Protein AF-A0A545TKU1-F1 (afdb_monomer_lite)

Sequence (185 aa):
MPDSKFALALSGFLLLAFVKAGPAAADAYTTCLGEIADADLEAKTAYQRALRDLIVDRRPEFAELADINRDLQLLLAQMRFARVDYLLTTAPERVDGKNGLSRFRNFDWTQEDLDRMTANSTEYREQSVRLERLKGRNQGHPDWPAMRSFVRSEMSEGGAFAQITADFIEAGAALEARMAGCSEN

pLDDT: mean 89.44, std 16.54, range [34.75, 98.75]

Foldseek 3Di:
DDDDDDDDDDDPPPPPPPPPPDQDDLFLLLVLLLVLLVLLLVLLLLLLVLVLVLLCVVPVVCNVLSVLVSVLSSLVSVLQSVLSNLCSRPPVVQQDLQVFPVSNSDGDDDPVNVVVCCVPDPVSVVSVVVNVVSCCCNVVPPCNVVSVVCVVPVVVPDPSNVVSVVSSVVSRVVSRVSSNVSDDD

Structure (mmCIF, N/CA/C/O backbone):
data_AF-A0A545TKU1-F1
#
_entry.id   AF-A0A545TKU1-F1
#
loop_
_atom_site.group_PDB
_atom_site.id
_atom_site.type_symbol
_atom_site.label_atom_id
_atom_site.label_alt_id
_atom_site.label_comp_id
_atom_site.label_asym_id
_atom_site.label_entity_id
_atom_site.label_seq_id
_atom_site.pdbx_PDB_ins_code
_atom_site.Cartn_x
_atom_site.Cartn_y
_atom_site.Cartn_z
_atom_site.occupancy
_atom_site.B_iso_or_equiv
_atom_site.auth_seq_id
_atom_site.auth_comp_id
_atom_site.auth_asym_id
_atom_site.auth_atom_id
_atom_site.pdbx_PDB_model_num
ATOM 1 N N . MET A 1 1 ? 43.338 32.056 -71.799 1.00 34.75 1 MET A N 1
ATOM 2 C CA . MET A 1 1 ? 43.766 30.745 -72.333 1.00 34.75 1 MET A CA 1
ATOM 3 C C . MET A 1 1 ? 44.199 29.886 -71.152 1.00 34.75 1 MET A C 1
ATOM 5 O O . MET A 1 1 ? 44.670 30.466 -70.184 1.00 34.75 1 MET A O 1
ATOM 9 N N . PRO A 1 2 ? 43.889 28.587 -71.187 1.00 51.47 2 PRO A N 1
ATOM 10 C CA . PRO A 1 2 ? 42.973 27.884 -70.273 1.00 51.47 2 PRO A CA 1
ATOM 11 C C . PRO A 1 2 ? 43.763 27.132 -69.164 1.00 51.47 2 PRO A C 1
ATOM 13 O O . PRO A 1 2 ? 44.979 27.228 -69.140 1.00 51.47 2 PRO A O 1
ATOM 16 N N . ASP A 1 3 ? 43.211 26.518 -68.115 1.00 44.22 3 ASP A N 1
ATOM 17 C CA . ASP A 1 3 ? 42.228 25.436 -68.094 1.00 44.22 3 ASP A CA 1
ATOM 18 C C . ASP A 1 3 ? 41.579 25.274 -66.710 1.00 44.22 3 ASP A C 1
ATOM 20 O O . ASP A 1 3 ? 42.204 25.408 -65.658 1.00 44.22 3 ASP A O 1
ATOM 24 N N . SER A 1 4 ? 40.299 24.919 -66.755 1.00 48.78 4 SER A N 1
ATOM 25 C CA . SER A 1 4 ? 39.483 24.400 -65.664 1.00 48.78 4 SER A CA 1
ATOM 26 C C . SER A 1 4 ? 40.027 23.082 -65.100 1.00 48.78 4 SER A C 1
ATOM 28 O O . SER A 1 4 ? 40.554 22.269 -65.855 1.00 48.78 4 SER A O 1
ATOM 30 N N . LYS A 1 5 ? 39.741 22.795 -63.819 1.00 54.50 5 LYS A N 1
ATOM 31 C CA . LYS A 1 5 ? 39.240 21.477 -63.378 1.00 54.50 5 LYS A CA 1
ATOM 32 C C . LYS A 1 5 ? 38.606 21.546 -61.985 1.00 54.50 5 LYS A C 1
ATOM 34 O O . LYS A 1 5 ? 39.259 21.799 -60.981 1.00 54.50 5 LYS A O 1
ATOM 39 N N . PHE A 1 6 ? 37.297 21.314 -61.993 1.00 49.59 6 PHE A N 1
ATOM 40 C CA . PHE A 1 6 ? 36.445 20.946 -60.869 1.00 49.59 6 PHE A CA 1
ATOM 41 C C . PHE A 1 6 ? 37.001 19.732 -60.108 1.00 49.59 6 PHE A C 1
ATOM 43 O O . PHE A 1 6 ? 37.408 18.755 -60.736 1.00 49.59 6 PHE A O 1
ATOM 50 N N . ALA A 1 7 ? 36.877 19.740 -58.779 1.00 47.38 7 ALA A N 1
ATOM 51 C CA . ALA A 1 7 ? 36.771 18.523 -57.979 1.00 47.38 7 ALA A CA 1
ATOM 52 C C . ALA A 1 7 ? 35.585 18.663 -57.010 1.00 47.38 7 ALA A C 1
ATOM 54 O O . ALA A 1 7 ? 35.571 19.506 -56.116 1.00 47.38 7 ALA A O 1
ATOM 55 N N . LEU A 1 8 ? 34.565 17.857 -57.290 1.00 45.56 8 LEU A N 1
ATOM 56 C CA . LEU A 1 8 ? 33.345 17.614 -56.527 1.00 45.56 8 LEU A CA 1
ATOM 57 C C . LEU A 1 8 ? 33.584 16.557 -55.432 1.00 45.56 8 LEU A C 1
ATOM 59 O O . LEU A 1 8 ? 34.428 15.682 -55.607 1.00 45.56 8 LEU A O 1
ATOM 63 N N . ALA A 1 9 ? 32.682 16.568 -54.440 1.00 43.59 9 ALA A N 1
ATOM 64 C CA . ALA A 1 9 ? 32.305 15.471 -53.528 1.00 43.59 9 ALA A CA 1
ATOM 65 C C . ALA A 1 9 ? 33.263 15.210 -52.337 1.00 43.59 9 ALA A C 1
ATOM 67 O O . ALA A 1 9 ? 34.471 15.314 -52.464 1.00 43.59 9 ALA A O 1
ATOM 68 N N . LEU A 1 10 ? 32.813 14.911 -51.112 1.00 40.12 10 LEU A N 1
ATOM 69 C CA . LEU A 1 10 ? 31.626 14.169 -50.686 1.00 40.12 10 LEU A CA 1
ATOM 70 C C . LEU A 1 10 ? 30.968 14.800 -49.443 1.00 40.12 10 LEU A C 1
ATOM 72 O O . LEU A 1 10 ? 31.597 14.984 -48.403 1.00 40.12 10 LEU A O 1
ATOM 76 N N . SER A 1 11 ? 29.660 15.018 -49.533 1.00 49.31 11 SER A N 1
ATOM 77 C CA . SER A 1 11 ? 28.759 15.180 -48.395 1.00 49.31 11 SER A CA 1
ATOM 78 C C . SER A 1 11 ? 28.531 13.816 -47.736 1.00 49.31 11 SER A C 1
ATOM 80 O O . SER A 1 11 ? 27.744 13.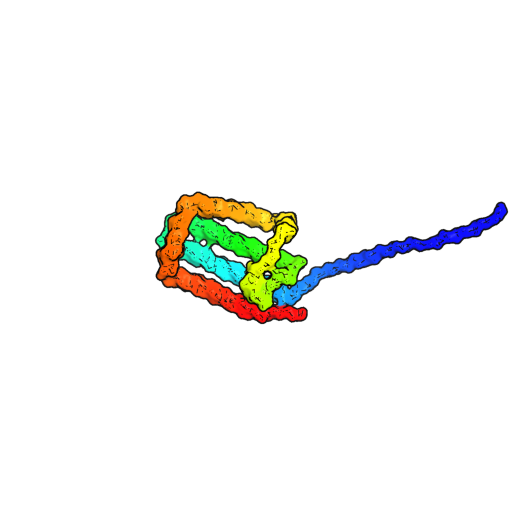009 -48.222 1.00 49.31 11 SER A O 1
ATOM 82 N N . GLY A 1 12 ? 29.223 13.543 -46.632 1.00 43.16 12 GLY A N 1
ATOM 83 C CA . GLY A 1 12 ? 28.937 12.399 -45.767 1.00 43.16 12 GLY A CA 1
ATOM 84 C C . GLY A 1 12 ? 27.798 12.726 -44.805 1.00 43.16 12 GLY A C 1
ATOM 85 O O . GLY A 1 12 ? 28.043 13.015 -43.638 1.00 43.16 12 GLY A O 1
ATOM 86 N N . PHE A 1 13 ? 26.555 12.721 -45.291 1.00 48.75 13 PHE A N 1
ATOM 87 C CA . PHE A 1 13 ? 25.374 12.751 -44.426 1.00 48.75 13 PHE A CA 1
ATOM 88 C C . PHE A 1 13 ? 25.276 11.387 -43.726 1.00 48.75 13 PHE A C 1
ATOM 90 O O . PHE A 1 13 ? 24.790 10.414 -44.301 1.00 48.75 13 PHE A O 1
ATOM 97 N N . LEU A 1 14 ? 25.773 11.300 -42.489 1.00 51.84 14 LEU A N 1
ATOM 98 C CA . LEU A 1 14 ? 25.455 10.192 -41.593 1.00 51.84 14 LEU A CA 1
ATOM 99 C C . LEU A 1 14 ? 23.967 10.319 -41.234 1.00 51.84 14 LEU A C 1
ATOM 101 O O . LEU A 1 14 ? 23.584 11.030 -40.307 1.00 51.84 14 LEU A O 1
ATOM 105 N N . LEU A 1 15 ? 23.110 9.664 -42.015 1.00 50.62 15 LEU A N 1
ATOM 106 C CA . LEU A 1 15 ? 21.735 9.381 -41.625 1.00 50.62 15 LEU A CA 1
ATOM 107 C C . LEU A 1 15 ? 21.796 8.418 -40.437 1.00 50.62 15 LEU A C 1
ATOM 109 O O . LEU A 1 15 ? 21.846 7.201 -40.597 1.00 50.62 15 LEU A O 1
ATOM 113 N N . LEU A 1 16 ? 21.823 8.994 -39.236 1.00 53.97 16 LEU A N 1
ATOM 114 C CA . LEU A 1 16 ? 21.423 8.327 -38.007 1.00 53.97 16 LEU A CA 1
ATOM 115 C C . LEU A 1 16 ? 19.980 7.864 -38.210 1.00 53.97 16 LEU A C 1
ATOM 117 O O . LEU A 1 16 ? 19.029 8.623 -38.021 1.00 53.97 16 LEU A O 1
ATOM 121 N N . ALA A 1 17 ? 19.822 6.621 -38.655 1.00 53.28 17 ALA A N 1
ATOM 122 C CA . ALA A 1 17 ? 18.563 5.916 -38.569 1.00 53.28 17 ALA A CA 1
ATOM 123 C C . ALA A 1 17 ? 18.245 5.764 -37.077 1.00 53.28 17 ALA A C 1
ATOM 125 O O . ALA A 1 17 ? 18.649 4.800 -36.431 1.00 53.28 17 ALA A O 1
ATOM 126 N N . PHE A 1 18 ? 17.541 6.749 -36.520 1.00 53.12 18 PHE A N 1
ATOM 127 C CA . PHE A 1 18 ? 16.763 6.571 -35.306 1.00 53.12 18 PHE A CA 1
ATOM 128 C C . PHE A 1 18 ? 15.685 5.544 -35.639 1.00 53.12 18 PHE A C 1
ATOM 130 O O . PHE A 1 18 ? 14.571 5.882 -36.040 1.00 53.12 18 PHE A O 1
ATOM 137 N N . VAL A 1 19 ? 16.043 4.267 -35.525 1.00 54.31 19 VAL A N 1
ATOM 138 C CA . VAL A 1 19 ? 15.067 3.202 -35.371 1.00 54.31 19 VAL A CA 1
ATOM 139 C C . VAL A 1 19 ? 14.289 3.586 -34.120 1.00 54.31 19 VAL A C 1
ATOM 141 O O . VAL A 1 19 ? 14.799 3.480 -33.007 1.00 54.31 19 VAL A O 1
ATOM 144 N N . LYS A 1 20 ? 13.080 4.126 -34.305 1.00 49.59 20 LYS A N 1
ATOM 145 C CA . LYS A 1 20 ? 12.086 4.187 -33.239 1.00 49.59 20 LYS A CA 1
ATOM 146 C C . LYS A 1 20 ? 11.903 2.743 -32.796 1.00 49.59 20 LYS A C 1
ATOM 148 O O . LYS A 1 20 ? 11.229 1.984 -33.488 1.00 49.59 20 LYS A O 1
ATOM 153 N N . ALA A 1 21 ? 12.543 2.358 -31.696 1.00 56.16 21 ALA A N 1
ATOM 154 C CA . ALA A 1 21 ? 12.120 1.190 -30.954 1.00 56.16 21 ALA A CA 1
ATOM 155 C C . ALA A 1 21 ? 10.628 1.414 -30.684 1.00 56.16 21 ALA A C 1
ATOM 157 O O . ALA A 1 21 ? 10.252 2.356 -29.983 1.00 56.16 21 ALA A O 1
ATOM 158 N N . GLY A 1 22 ? 9.773 0.649 -31.367 1.00 52.44 22 GLY A N 1
ATOM 159 C CA . GLY A 1 22 ? 8.364 0.579 -31.003 1.00 52.44 22 GLY A CA 1
ATOM 160 C C . GLY A 1 22 ? 8.261 0.146 -29.540 1.00 52.44 22 GLY A C 1
ATOM 161 O O . GLY A 1 22 ? 9.246 -0.375 -29.009 1.00 52.44 22 GLY A O 1
ATOM 162 N N . PRO A 1 23 ? 7.116 0.369 -28.873 1.00 55.66 23 PRO A N 1
ATOM 163 C CA . PRO A 1 23 ? 6.933 -0.127 -27.517 1.00 55.66 23 PRO A CA 1
ATOM 164 C C . PRO A 1 23 ? 7.258 -1.619 -27.534 1.00 55.66 23 PRO A C 1
ATOM 166 O O . PRO A 1 23 ? 6.597 -2.390 -28.234 1.00 55.66 23 PRO A O 1
ATOM 169 N N . ALA A 1 24 ? 8.344 -1.999 -26.857 1.00 57.56 24 ALA A N 1
ATOM 170 C CA . ALA A 1 24 ? 8.635 -3.396 -26.617 1.00 57.56 24 ALA A CA 1
ATOM 171 C C . ALA A 1 24 ? 7.372 -3.950 -25.961 1.00 57.56 24 ALA A C 1
ATOM 173 O O . ALA A 1 24 ? 6.874 -3.352 -25.006 1.00 57.56 24 ALA A O 1
ATOM 174 N N . ALA A 1 25 ? 6.790 -5.006 -26.535 1.00 57.00 25 ALA A N 1
ATOM 175 C CA . ALA A 1 25 ? 5.726 -5.714 -25.846 1.00 57.00 25 ALA A CA 1
ATOM 176 C C . ALA A 1 25 ? 6.261 -6.005 -24.442 1.00 57.00 25 ALA A C 1
ATOM 178 O O . ALA A 1 25 ? 7.352 -6.570 -24.338 1.00 57.00 25 ALA A O 1
ATOM 179 N N . ALA A 1 26 ? 5.556 -5.530 -23.409 1.00 64.75 26 ALA A N 1
ATOM 180 C CA . ALA A 1 26 ? 5.904 -5.855 -22.036 1.00 64.75 26 ALA A CA 1
ATOM 181 C C . ALA A 1 26 ? 6.091 -7.371 -21.991 1.00 64.75 26 ALA A C 1
ATOM 183 O O . ALA A 1 26 ? 5.215 -8.119 -22.444 1.00 64.75 26 ALA A O 1
ATOM 184 N N . ASP A 1 27 ? 7.278 -7.819 -21.589 1.00 85.31 27 ASP A N 1
ATOM 185 C CA . ASP A 1 27 ? 7.542 -9.245 -21.543 1.00 85.31 27 ASP A CA 1
ATOM 186 C C . ASP A 1 27 ? 6.556 -9.914 -20.561 1.00 85.31 27 ASP A C 1
ATOM 188 O O . ASP A 1 27 ? 5.916 -9.276 -19.714 1.00 85.31 27 ASP A O 1
ATOM 192 N N . ALA A 1 28 ? 6.366 -11.225 -20.704 1.00 90.69 28 ALA A N 1
ATOM 193 C CA . ALA A 1 28 ? 5.420 -11.959 -19.862 1.00 90.69 28 ALA A CA 1
ATOM 194 C C . ALA A 1 28 ? 5.728 -11.798 -18.358 1.00 90.69 28 ALA A C 1
ATOM 196 O O . ALA A 1 28 ? 4.818 -11.861 -17.531 1.00 90.69 28 ALA A O 1
ATOM 197 N N . TYR A 1 29 ? 6.994 -11.544 -18.013 1.00 91.31 29 TYR A N 1
ATOM 198 C CA . TYR A 1 29 ? 7.450 -11.340 -16.646 1.00 91.31 29 TYR A CA 1
ATOM 199 C C . TYR A 1 29 ? 6.956 -10.006 -16.067 1.00 91.31 29 TYR A C 1
ATOM 201 O O . TYR A 1 29 ? 6.292 -10.000 -15.033 1.00 91.31 29 TYR A O 1
ATOM 209 N N . THR A 1 30 ? 7.196 -8.885 -16.747 1.00 93.19 30 THR A N 1
ATOM 210 C CA . THR A 1 30 ? 6.708 -7.551 -16.351 1.00 93.19 30 THR A CA 1
ATOM 211 C C . THR A 1 30 ? 5.184 -7.499 -16.277 1.00 93.19 30 THR A C 1
ATOM 213 O O . THR A 1 30 ? 4.646 -6.950 -15.317 1.00 93.19 30 THR A O 1
ATOM 216 N N . THR A 1 31 ? 4.485 -8.152 -17.214 1.00 93.75 31 THR A N 1
ATOM 217 C CA . THR A 1 31 ? 3.022 -8.313 -17.146 1.00 93.75 31 THR A CA 1
ATOM 218 C C . THR A 1 31 ? 2.606 -9.051 -15.870 1.00 93.75 31 THR A C 1
ATOM 220 O O . THR A 1 31 ? 1.775 -8.551 -15.116 1.00 93.75 31 THR A O 1
ATOM 223 N N . CYS A 1 32 ? 3.233 -10.195 -15.573 1.00 95.69 32 CYS A N 1
ATOM 224 C CA . CYS A 1 32 ? 2.964 -10.969 -14.358 1.00 95.69 32 CYS A CA 1
ATOM 225 C C . CYS A 1 32 ? 3.190 -10.137 -13.084 1.00 95.69 32 CYS A C 1
ATOM 227 O O . CYS A 1 32 ? 2.346 -10.127 -12.188 1.00 95.69 32 CYS A O 1
ATOM 229 N N . LEU A 1 33 ? 4.294 -9.385 -13.011 1.00 95.69 33 LEU A N 1
ATOM 230 C CA . LEU A 1 33 ? 4.596 -8.514 -11.873 1.00 95.69 33 LEU A CA 1
ATOM 231 C C . LEU A 1 33 ? 3.590 -7.368 -11.706 1.00 95.69 33 LEU A C 1
ATOM 233 O O . LEU A 1 33 ? 3.253 -7.027 -10.571 1.00 95.69 33 LEU A O 1
ATOM 237 N N . GLY A 1 34 ? 3.091 -6.800 -12.806 1.00 95.94 34 GLY A N 1
ATOM 238 C CA . GLY A 1 34 ? 2.017 -5.805 -12.778 1.00 95.94 34 GLY A CA 1
ATOM 239 C C . GLY A 1 34 ? 0.742 -6.364 -12.144 1.00 95.94 34 GLY A C 1
ATOM 240 O O . GLY A 1 34 ? 0.190 -5.772 -11.220 1.00 95.94 34 GLY A O 1
ATOM 241 N N . GLU A 1 35 ? 0.332 -7.571 -12.535 1.00 96.50 35 GLU A N 1
ATOM 242 C CA . GLU A 1 35 ? -0.854 -8.204 -11.948 1.00 96.50 35 GLU A CA 1
ATOM 243 C C . GLU A 1 35 ? -0.664 -8.591 -10.467 1.00 96.50 35 GLU A C 1
ATOM 245 O O . GLU A 1 35 ? -1.630 -8.634 -9.699 1.00 96.50 35 GLU A O 1
ATOM 250 N N . ILE A 1 36 ? 0.571 -8.892 -10.045 1.00 97.25 36 ILE A N 1
ATOM 251 C CA . ILE A 1 36 ? 0.907 -9.075 -8.626 1.00 97.25 36 ILE A CA 1
ATOM 252 C C . ILE A 1 36 ? 0.781 -7.756 -7.859 1.00 97.25 36 ILE A C 1
ATOM 254 O O . ILE A 1 36 ? 0.261 -7.753 -6.741 1.00 97.25 36 ILE A O 1
ATOM 258 N N . ALA A 1 37 ? 1.242 -6.644 -8.439 1.00 97.00 37 ALA A N 1
ATOM 259 C CA . ALA A 1 37 ? 1.088 -5.315 -7.854 1.00 97.00 37 ALA A CA 1
ATOM 260 C C . ALA A 1 37 ? -0.391 -4.975 -7.611 1.00 97.00 37 ALA A C 1
ATOM 262 O O . ALA A 1 37 ? -0.750 -4.582 -6.498 1.00 97.00 37 ALA A O 1
ATOM 263 N N . ASP A 1 38 ? -1.248 -5.195 -8.607 1.00 97.62 38 ASP A N 1
ATOM 264 C CA . ASP A 1 38 ? -2.686 -4.931 -8.494 1.00 97.62 38 ASP A CA 1
ATOM 265 C C . ASP A 1 38 ? -3.339 -5.772 -7.389 1.00 97.62 38 ASP A C 1
ATOM 267 O O . ASP A 1 38 ? -4.063 -5.248 -6.537 1.00 97.62 38 ASP A O 1
ATOM 271 N N . ALA A 1 39 ? -3.024 -7.068 -7.340 1.00 97.94 39 ALA A N 1
ATOM 272 C CA . ALA A 1 39 ? -3.567 -7.964 -6.326 1.00 97.94 39 ALA A CA 1
ATOM 273 C C . ALA A 1 39 ? -3.047 -7.639 -4.904 1.00 97.94 39 ALA A C 1
ATOM 275 O O . ALA A 1 39 ? -3.793 -7.752 -3.928 1.00 97.94 39 ALA A O 1
ATOM 276 N N . ASP A 1 40 ? -1.801 -7.172 -4.752 1.00 97.50 40 ASP A N 1
ATOM 277 C CA . ASP A 1 40 ? -1.286 -6.689 -3.460 1.00 97.50 40 ASP A CA 1
ATOM 278 C C . ASP A 1 40 ? -1.968 -5.375 -3.028 1.00 97.50 40 ASP A C 1
ATOM 280 O O . ASP A 1 40 ? -2.276 -5.189 -1.845 1.00 97.50 40 ASP A O 1
ATOM 284 N N . LEU A 1 41 ? -2.265 -4.465 -3.964 1.00 97.75 41 LEU A N 1
ATOM 285 C CA . LEU A 1 41 ? -3.045 -3.259 -3.670 1.00 97.75 41 LEU A CA 1
ATOM 286 C C . LEU A 1 41 ? -4.464 -3.602 -3.204 1.00 97.75 41 LEU A C 1
ATOM 288 O O . LEU A 1 41 ? -4.953 -3.008 -2.235 1.00 97.75 41 LEU A O 1
ATOM 292 N N . GLU A 1 42 ? -5.115 -4.565 -3.852 1.00 98.44 42 GLU A N 1
ATOM 293 C CA . GLU A 1 42 ? -6.443 -5.042 -3.465 1.00 98.44 42 GLU A CA 1
ATOM 294 C C . GLU A 1 42 ? -6.431 -5.643 -2.052 1.00 98.44 42 GLU A C 1
ATOM 296 O O . GLU A 1 42 ? -7.217 -5.219 -1.198 1.00 98.44 42 GLU A O 1
ATOM 301 N N . ALA A 1 43 ? -5.480 -6.536 -1.757 1.00 98.25 43 ALA A N 1
ATOM 302 C CA . ALA A 1 43 ? -5.328 -7.142 -0.433 1.00 98.25 43 ALA A CA 1
ATOM 303 C C . ALA A 1 43 ? -5.105 -6.087 0.666 1.00 98.25 43 ALA A C 1
ATOM 305 O O . ALA A 1 43 ? -5.739 -6.124 1.725 1.00 98.25 43 ALA A O 1
ATOM 306 N N . LYS A 1 44 ? -4.250 -5.084 0.410 1.00 97.94 44 LYS A N 1
ATOM 307 C CA . LYS A 1 44 ? -4.051 -3.953 1.336 1.00 97.94 44 LYS A CA 1
ATOM 308 C C . LYS A 1 44 ? -5.316 -3.121 1.495 1.00 97.94 44 LYS A C 1
ATOM 310 O O . LYS A 1 44 ? -5.593 -2.645 2.595 1.00 97.94 44 LYS A O 1
ATOM 315 N N . THR A 1 45 ? -6.087 -2.954 0.424 1.00 98.56 45 THR A N 1
ATOM 316 C CA . THR A 1 45 ? -7.351 -2.217 0.459 1.00 98.56 45 THR A CA 1
ATOM 317 C C . THR A 1 45 ? -8.381 -2.908 1.338 1.00 98.56 45 THR A C 1
ATOM 319 O O . THR A 1 45 ? -8.977 -2.254 2.198 1.00 98.56 45 THR A O 1
ATOM 322 N N . ALA A 1 46 ? -8.550 -4.220 1.174 1.00 98.50 46 ALA A N 1
ATOM 323 C CA . ALA A 1 46 ? -9.433 -5.025 2.009 1.00 98.50 46 ALA A CA 1
ATOM 324 C C . ALA A 1 46 ? -9.020 -4.953 3.487 1.00 98.50 46 ALA A C 1
ATOM 326 O O . ALA A 1 46 ? -9.839 -4.601 4.336 1.00 98.50 46 ALA A O 1
ATOM 327 N N . TYR A 1 47 ? -7.732 -5.166 3.779 1.00 98.50 47 TYR A N 1
ATOM 328 C CA . TYR A 1 47 ? -7.199 -5.111 5.141 1.00 98.50 47 TYR A CA 1
ATOM 329 C C . TYR A 1 47 ? -7.434 -3.749 5.816 1.00 98.50 47 TYR A C 1
ATOM 331 O O . TYR A 1 47 ? -7.939 -3.688 6.934 1.00 98.50 47 TYR A O 1
ATOM 339 N N . GLN A 1 48 ? -7.120 -2.637 5.140 1.00 98.56 48 GLN A N 1
ATOM 340 C CA . GLN A 1 48 ? -7.284 -1.296 5.718 1.00 98.56 48 GLN A CA 1
ATOM 341 C C . GLN A 1 48 ? -8.755 -0.919 5.937 1.00 98.56 48 GLN A C 1
ATOM 343 O O . GLN A 1 48 ? -9.069 -0.222 6.902 1.00 98.56 48 GLN A O 1
ATOM 348 N N . ARG A 1 49 ? -9.670 -1.377 5.070 1.00 98.69 49 ARG A N 1
ATOM 349 C CA . ARG A 1 49 ? -11.117 -1.195 5.272 1.00 98.69 49 ARG A CA 1
ATOM 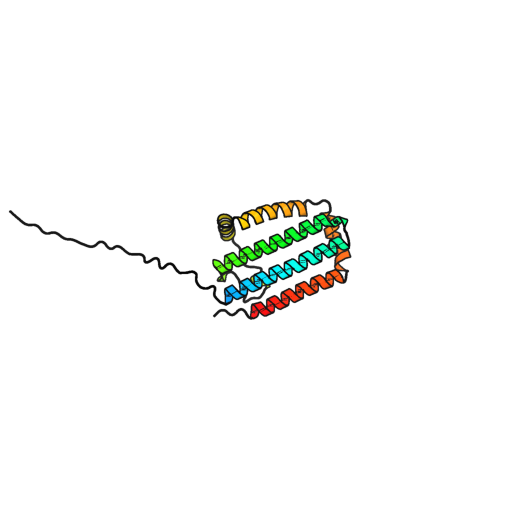350 C C . ARG A 1 49 ? -11.605 -1.980 6.486 1.00 98.69 49 ARG A C 1
ATOM 352 O O . ARG A 1 49 ? -12.204 -1.382 7.372 1.00 98.69 49 ARG A O 1
ATOM 359 N N . ALA A 1 50 ? -11.266 -3.266 6.566 1.00 98.38 50 ALA A N 1
ATOM 360 C CA . ALA A 1 50 ? -11.662 -4.116 7.683 1.00 98.38 50 ALA A CA 1
ATOM 361 C C . ALA A 1 50 ? -11.112 -3.601 9.024 1.00 98.38 50 ALA A C 1
ATOM 363 O O . ALA A 1 50 ? -11.831 -3.567 10.021 1.00 98.38 50 ALA A O 1
ATOM 364 N N . LEU A 1 51 ? -9.860 -3.128 9.042 1.00 98.19 51 LEU A N 1
ATOM 365 C CA . LEU A 1 51 ? -9.253 -2.535 10.231 1.00 98.19 51 LEU A CA 1
ATOM 366 C C . LEU A 1 51 ? -9.975 -1.256 10.668 1.00 98.19 51 LEU A C 1
ATOM 368 O O . LEU A 1 51 ? -10.270 -1.090 11.851 1.00 98.19 51 LEU A O 1
ATOM 372 N N . ARG A 1 52 ? -10.283 -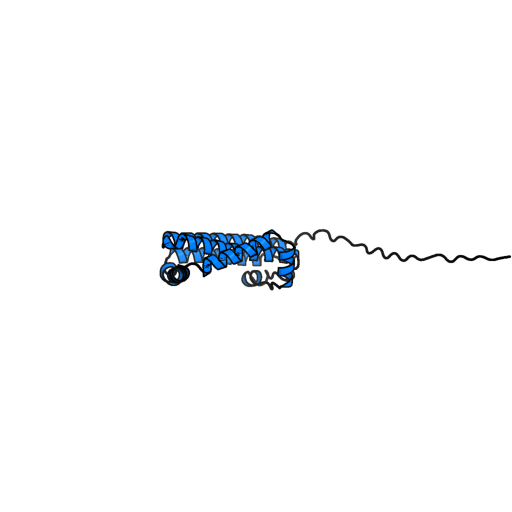0.362 9.720 1.00 98.31 52 ARG A N 1
ATOM 373 C CA . ARG A 1 52 ? -11.069 0.846 9.992 1.00 98.31 52 ARG A CA 1
ATOM 374 C C . ARG A 1 52 ? -12.425 0.482 10.585 1.00 98.31 52 ARG A C 1
ATOM 376 O O . ARG A 1 52 ? -12.810 1.066 11.592 1.00 98.31 52 ARG A O 1
ATOM 383 N N . ASP A 1 53 ? -13.139 -0.460 9.978 1.00 98.56 53 ASP A N 1
ATOM 384 C CA . ASP A 1 53 ? -14.488 -0.823 10.415 1.00 98.56 53 ASP A CA 1
ATOM 385 C C . ASP A 1 53 ? -14.482 -1.448 11.811 1.00 98.56 53 ASP A C 1
ATOM 387 O O . ASP A 1 53 ? -15.315 -1.083 12.637 1.00 98.56 53 ASP A O 1
ATOM 391 N N . LEU A 1 54 ? -13.487 -2.283 12.125 1.00 97.94 54 LEU A N 1
ATOM 392 C CA . LEU A 1 54 ? -13.303 -2.815 13.474 1.00 97.94 54 LEU A CA 1
ATOM 393 C C . LEU A 1 54 ? -13.037 -1.707 14.506 1.00 97.94 54 LEU A C 1
ATOM 395 O O . LEU A 1 54 ? -13.591 -1.750 15.604 1.00 97.94 54 LEU A O 1
ATOM 399 N N . ILE A 1 55 ? -12.207 -0.711 14.175 1.00 98.06 55 ILE A N 1
ATOM 400 C CA . ILE A 1 55 ? -11.949 0.425 15.075 1.00 98.06 55 ILE A CA 1
ATOM 401 C C . ILE A 1 55 ? -13.245 1.199 15.333 1.00 98.06 55 ILE A C 1
ATOM 403 O O . ILE A 1 55 ? -13.551 1.490 16.485 1.00 98.06 55 ILE A O 1
ATOM 407 N N . VAL A 1 56 ? -14.015 1.500 14.285 1.00 98.38 56 VAL A N 1
ATOM 408 C CA . VAL A 1 56 ? -15.257 2.281 14.394 1.00 98.38 56 VAL A CA 1
ATOM 409 C C . VAL A 1 56 ? -16.351 1.536 15.147 1.00 98.38 56 VAL A C 1
ATOM 411 O O . VAL A 1 56 ? -17.044 2.152 15.951 1.00 98.38 56 VAL A O 1
ATOM 414 N N . ASP A 1 57 ? -16.489 0.230 14.930 1.00 97.75 57 ASP A N 1
ATOM 415 C CA . ASP A 1 57 ? -17.437 -0.619 15.658 1.00 97.75 57 ASP A CA 1
ATOM 416 C C . ASP A 1 57 ? -17.148 -0.626 17.167 1.00 97.75 57 ASP A C 1
ATOM 418 O O . ASP A 1 57 ? -18.048 -0.496 17.995 1.00 97.75 57 ASP A O 1
ATOM 422 N N . ARG A 1 58 ? -15.867 -0.724 17.536 1.00 97.12 58 ARG A N 1
ATOM 423 C CA . ARG A 1 58 ? -15.443 -0.830 18.938 1.00 97.12 58 ARG A CA 1
ATOM 424 C C . ARG A 1 58 ? -15.348 0.513 19.649 1.00 97.12 58 ARG A C 1
ATOM 426 O O . ARG A 1 58 ? -15.598 0.571 20.850 1.00 97.12 58 ARG A O 1
ATOM 433 N N . ARG A 1 59 ? -14.929 1.559 18.937 1.00 97.94 59 ARG A N 1
ATOM 434 C CA . ARG A 1 59 ? -14.637 2.903 19.458 1.00 97.94 59 ARG A CA 1
ATOM 435 C C . ARG A 1 59 ? -15.103 3.961 18.449 1.00 97.94 59 ARG A C 1
ATOM 437 O O . ARG A 1 59 ? -14.276 4.533 17.730 1.00 97.94 59 ARG A O 1
ATOM 444 N N . PRO A 1 60 ? -16.419 4.232 18.368 1.00 98.38 60 PRO A N 1
ATOM 445 C CA . PRO A 1 60 ? -16.982 5.167 17.393 1.00 98.38 60 PRO A CA 1
ATOM 446 C C . PRO A 1 60 ? -16.395 6.580 17.475 1.00 98.38 60 PRO A C 1
ATOM 448 O O . PRO A 1 60 ? -16.356 7.289 16.470 1.00 98.38 60 PRO A O 1
ATOM 451 N N . GLU A 1 61 ? -15.895 6.994 18.642 1.00 98.31 61 GLU A N 1
ATOM 452 C CA . GLU A 1 61 ? -15.215 8.278 18.818 1.00 98.31 61 GLU A CA 1
ATOM 453 C C . GLU A 1 61 ? -13.937 8.409 17.971 1.00 98.31 61 GLU A C 1
ATOM 455 O O . GLU A 1 61 ? -13.531 9.522 17.650 1.00 98.31 61 GLU A O 1
ATOM 460 N N . PHE A 1 62 ? -13.327 7.296 17.545 1.00 98.50 62 PHE A N 1
ATOM 461 C CA . PHE A 1 62 ? -12.154 7.301 16.669 1.00 98.50 62 PHE A CA 1
ATOM 462 C C . PHE A 1 62 ? -12.503 7.297 15.176 1.00 98.50 62 PHE A C 1
ATOM 464 O O . PHE A 1 62 ? -11.592 7.188 14.358 1.00 98.50 62 PHE A O 1
ATOM 471 N N . ALA A 1 63 ? -13.776 7.423 14.784 1.00 98.56 63 ALA A N 1
ATOM 472 C CA . ALA A 1 63 ? -14.182 7.243 13.390 1.00 98.56 63 ALA A CA 1
ATOM 473 C C . ALA A 1 63 ? -13.484 8.172 12.393 1.00 98.56 63 ALA A C 1
ATOM 475 O O . ALA A 1 63 ? -12.963 7.687 11.387 1.00 98.56 63 ALA A O 1
ATOM 476 N N . GLU A 1 64 ? -13.393 9.472 12.686 1.00 98.44 64 GLU A N 1
ATOM 477 C CA . GLU A 1 64 ? -12.679 10.402 11.804 1.00 98.44 64 GLU A CA 1
ATOM 478 C C . GLU A 1 64 ? -11.204 10.004 11.659 1.00 98.44 64 GLU A C 1
ATOM 480 O O . GLU A 1 64 ? -10.674 9.930 10.547 1.00 98.44 64 GLU A O 1
ATOM 485 N N . LEU A 1 65 ? -10.535 9.720 12.776 1.00 98.38 65 LEU A N 1
ATOM 486 C CA . LEU A 1 65 ? -9.121 9.374 12.770 1.00 98.38 65 LEU A CA 1
ATOM 487 C C . LEU A 1 65 ? -8.858 8.028 12.079 1.00 98.38 65 LEU A C 1
ATOM 489 O O . LEU A 1 65 ? -7.871 7.899 11.355 1.00 98.38 65 LEU A O 1
ATOM 493 N N . ALA A 1 66 ? -9.747 7.048 12.243 1.00 98.38 66 ALA A N 1
ATOM 494 C CA . ALA A 1 66 ? -9.680 5.764 11.553 1.00 98.38 66 ALA A CA 1
ATOM 495 C C . ALA A 1 66 ? -9.847 5.931 10.033 1.00 98.38 66 ALA A C 1
ATOM 497 O O . ALA A 1 66 ? -9.108 5.316 9.263 1.00 98.38 66 ALA A O 1
ATOM 498 N N . ASP A 1 67 ? -10.752 6.810 9.590 1.00 98.75 67 ASP A N 1
ATOM 499 C CA . ASP A 1 67 ? -10.917 7.158 8.175 1.00 98.75 67 ASP A CA 1
ATOM 500 C C . ASP A 1 67 ? -9.675 7.860 7.605 1.00 98.75 67 ASP A C 1
ATOM 502 O O . ASP A 1 67 ? -9.184 7.478 6.539 1.00 98.75 67 ASP A O 1
ATOM 506 N N . ILE A 1 68 ? -9.112 8.834 8.331 1.00 98.56 68 ILE A N 1
ATOM 507 C CA . ILE A 1 68 ? -7.859 9.502 7.947 1.00 98.56 68 ILE A CA 1
ATOM 508 C C . ILE A 1 68 ? -6.716 8.484 7.845 1.00 98.56 68 ILE A C 1
ATOM 510 O O . ILE A 1 68 ? -5.937 8.527 6.888 1.00 98.56 68 ILE A O 1
ATOM 514 N N . ASN A 1 69 ? -6.597 7.580 8.821 1.00 98.50 69 ASN A N 1
ATOM 515 C CA . ASN A 1 69 ? -5.527 6.594 8.851 1.00 98.50 69 ASN A CA 1
ATOM 516 C C . ASN A 1 69 ? -5.643 5.599 7.694 1.00 98.50 69 ASN A C 1
ATOM 518 O O . ASN A 1 69 ? -4.654 5.386 6.992 1.00 98.50 69 ASN A O 1
ATOM 522 N N . ARG A 1 70 ? -6.847 5.068 7.437 1.00 98.56 70 ARG A N 1
ATOM 523 C CA . ARG A 1 70 ? -7.132 4.223 6.269 1.00 98.56 70 ARG A CA 1
ATOM 524 C C . ARG A 1 70 ? -6.704 4.931 4.989 1.00 98.56 70 ARG A C 1
ATOM 526 O O . ARG A 1 70 ? -5.913 4.387 4.226 1.00 98.56 70 ARG A O 1
ATOM 533 N N . ASP A 1 71 ? -7.187 6.150 4.764 1.00 98.69 71 ASP A N 1
ATOM 534 C CA . ASP A 1 71 ? -6.892 6.909 3.546 1.00 98.69 71 ASP A CA 1
ATOM 535 C C . ASP A 1 71 ? -5.391 7.170 3.376 1.00 98.69 71 ASP A C 1
ATOM 537 O O . ASP A 1 71 ? -4.875 7.099 2.260 1.00 98.69 71 ASP A O 1
ATOM 541 N N . LEU A 1 72 ? -4.676 7.437 4.473 1.00 98.62 72 LEU A N 1
ATOM 542 C CA . LEU A 1 72 ? -3.225 7.594 4.472 1.00 98.62 72 LEU A CA 1
ATOM 543 C C . LEU A 1 72 ? -2.515 6.298 4.056 1.00 98.62 72 LEU A C 1
ATOM 545 O O . LEU A 1 72 ? -1.631 6.339 3.199 1.00 98.62 72 LEU A O 1
ATOM 549 N N . GLN A 1 73 ? -2.892 5.154 4.633 1.00 98.44 73 GLN A N 1
ATOM 550 C CA . GLN A 1 73 ? -2.285 3.862 4.298 1.00 98.44 73 GLN A CA 1
ATOM 551 C C . GLN A 1 73 ? -2.589 3.442 2.855 1.00 98.44 73 GLN A C 1
ATOM 553 O O . GLN A 1 73 ? -1.692 2.970 2.155 1.00 98.44 73 GLN A O 1
ATOM 558 N N . LEU A 1 74 ? -3.820 3.660 2.383 1.00 98.56 74 LEU A N 1
ATOM 559 C CA . LEU A 1 74 ? -4.203 3.374 0.999 1.00 98.56 74 LEU A CA 1
ATOM 560 C C . LEU A 1 74 ? -3.447 4.253 0.007 1.00 98.56 74 LEU A C 1
ATOM 562 O O . LEU A 1 74 ? -2.945 3.741 -0.988 1.00 98.56 74 LEU A O 1
ATOM 566 N N . LEU A 1 75 ? -3.297 5.548 0.292 1.00 98.56 75 LEU A N 1
ATOM 567 C CA . LEU A 1 75 ? -2.528 6.442 -0.568 1.00 98.56 75 LEU A CA 1
ATOM 568 C C . LEU A 1 75 ? -1.049 6.041 -0.628 1.00 98.56 75 LEU A C 1
ATOM 570 O O . LEU A 1 75 ? -0.460 6.033 -1.704 1.00 98.56 75 LEU A O 1
ATOM 574 N N . LEU A 1 76 ? -0.447 5.662 0.504 1.00 98.19 76 LEU A N 1
ATOM 575 C CA . LEU A 1 76 ? 0.928 5.149 0.532 1.00 98.19 76 LEU A CA 1
ATOM 576 C C . LEU A 1 76 ? 1.083 3.867 -0.298 1.00 98.19 76 LEU A C 1
ATOM 578 O O . LEU A 1 76 ? 2.098 3.703 -0.977 1.00 98.19 76 LEU A O 1
ATOM 582 N N . ALA A 1 77 ? 0.091 2.973 -0.255 1.00 97.62 77 ALA A N 1
ATOM 583 C CA . ALA A 1 77 ? 0.063 1.777 -1.088 1.00 97.62 77 ALA A CA 1
ATOM 584 C C . ALA A 1 77 ? -0.053 2.144 -2.575 1.00 97.62 77 ALA A C 1
ATOM 586 O O . ALA A 1 77 ? 0.805 1.746 -3.355 1.00 97.62 77 ALA A O 1
ATOM 587 N N . GLN A 1 78 ? -1.029 2.971 -2.953 1.00 97.88 78 GLN A N 1
ATOM 588 C CA . GLN A 1 78 ? -1.225 3.449 -4.328 1.00 97.88 78 GLN A CA 1
ATOM 589 C C . GLN A 1 78 ? 0.039 4.099 -4.895 1.00 97.88 78 GLN A C 1
ATOM 591 O O . GLN A 1 78 ? 0.500 3.721 -5.968 1.00 97.88 78 GLN A O 1
ATOM 596 N N . MET A 1 79 ? 0.659 5.013 -4.143 1.00 97.94 79 MET A N 1
ATOM 597 C CA . MET A 1 79 ? 1.911 5.647 -4.553 1.00 97.94 79 MET A CA 1
ATOM 598 C C . MET A 1 79 ? 3.042 4.629 -4.717 1.00 97.94 79 MET A C 1
ATOM 600 O O . MET A 1 79 ? 3.863 4.784 -5.614 1.00 97.94 79 MET A O 1
ATOM 604 N N . ARG A 1 80 ? 3.115 3.586 -3.878 1.00 97.50 80 ARG A N 1
ATOM 605 C CA . ARG A 1 80 ? 4.099 2.506 -4.050 1.00 97.50 80 ARG A CA 1
ATOM 606 C C . ARG A 1 80 ? 3.860 1.734 -5.347 1.00 97.50 80 ARG A C 1
ATOM 608 O O . ARG A 1 80 ? 4.829 1.475 -6.048 1.00 97.50 80 ARG A O 1
ATOM 615 N N . PHE A 1 81 ? 2.621 1.386 -5.679 1.00 95.94 81 PHE A N 1
ATOM 616 C CA . PHE A 1 81 ? 2.332 0.639 -6.908 1.00 95.94 81 PHE A CA 1
ATOM 617 C C . PHE A 1 81 ? 2.504 1.482 -8.167 1.00 95.94 81 PHE A C 1
ATOM 619 O O . PHE A 1 81 ? 3.039 0.982 -9.146 1.00 95.94 81 PHE A O 1
ATOM 626 N N . ALA A 1 82 ? 2.212 2.782 -8.109 1.00 96.62 82 ALA A N 1
ATOM 627 C CA . ALA A 1 82 ? 2.558 3.701 -9.191 1.00 96.62 82 ALA A CA 1
ATOM 628 C C . ALA A 1 82 ? 4.080 3.740 -9.451 1.00 96.62 82 ALA A C 1
ATOM 630 O O . ALA A 1 82 ? 4.518 3.878 -10.589 1.00 96.62 82 ALA A O 1
ATOM 631 N N . ARG A 1 83 ? 4.908 3.586 -8.406 1.00 97.69 83 ARG A N 1
ATOM 632 C CA . ARG A 1 83 ? 6.370 3.463 -8.557 1.00 97.69 83 ARG A CA 1
ATOM 633 C C . ARG A 1 83 ? 6.783 2.122 -9.158 1.00 97.69 83 ARG A C 1
ATOM 635 O O . ARG A 1 83 ? 7.724 2.098 -9.942 1.00 97.69 83 ARG A O 1
ATOM 642 N N . VAL A 1 84 ? 6.099 1.030 -8.803 1.00 96.62 84 VAL A N 1
ATOM 643 C CA . VAL A 1 84 ? 6.318 -0.284 -9.433 1.00 96.62 84 VAL A CA 1
ATOM 644 C C . VAL A 1 84 ? 6.021 -0.193 -10.924 1.00 96.62 84 VAL A C 1
ATOM 646 O O . VAL A 1 84 ? 6.890 -0.523 -11.716 1.00 96.62 84 VAL A O 1
ATOM 649 N N . ASP A 1 85 ? 4.852 0.321 -11.301 1.00 95.44 85 ASP A N 1
ATOM 650 C CA . ASP A 1 85 ? 4.445 0.500 -12.700 1.00 95.44 85 ASP A CA 1
ATOM 651 C C . ASP A 1 85 ? 5.446 1.362 -13.492 1.00 95.44 85 ASP A C 1
ATOM 653 O O . ASP A 1 85 ? 5.921 0.981 -14.568 1.00 95.44 85 ASP A O 1
ATOM 657 N N . TYR A 1 86 ? 5.882 2.479 -12.897 1.00 96.25 86 TYR A N 1
ATOM 658 C CA . TYR A 1 86 ? 6.940 3.314 -13.461 1.00 96.25 86 TYR A CA 1
ATOM 659 C C . TYR A 1 86 ? 8.242 2.529 -13.694 1.00 96.25 86 TYR A C 1
ATOM 661 O O . TYR A 1 86 ? 8.841 2.638 -14.767 1.00 96.25 86 TYR A O 1
ATOM 669 N N . LEU A 1 87 ? 8.697 1.736 -12.719 1.00 96.50 87 LEU A N 1
ATOM 670 C CA . LEU A 1 87 ? 9.936 0.966 -12.849 1.00 96.50 87 LEU A CA 1
ATOM 671 C C . LEU A 1 87 ? 9.795 -0.198 -13.829 1.00 96.50 87 LEU A C 1
ATOM 673 O O . LEU A 1 87 ? 10.702 -0.393 -14.625 1.00 96.50 87 LEU A O 1
ATOM 677 N N . LEU A 1 88 ? 8.668 -0.911 -13.854 1.00 94.56 88 LEU A N 1
ATOM 678 C CA . LEU A 1 88 ? 8.418 -1.967 -14.843 1.00 94.56 88 LEU A CA 1
ATOM 679 C C . LEU A 1 88 ? 8.482 -1.426 -16.280 1.00 94.56 88 LEU A C 1
ATOM 681 O O . LEU A 1 88 ? 8.912 -2.133 -17.186 1.00 94.56 88 LEU A O 1
ATOM 685 N N . THR A 1 89 ? 8.120 -0.156 -16.477 1.00 94.25 89 THR A N 1
ATOM 686 C CA . THR A 1 89 ? 8.185 0.508 -17.786 1.00 94.25 89 THR A CA 1
ATOM 687 C C . THR A 1 89 ? 9.573 1.068 -18.122 1.00 94.25 89 THR A C 1
ATOM 689 O O . THR A 1 89 ? 9.948 1.127 -19.293 1.00 94.25 89 THR A O 1
ATOM 692 N N . THR A 1 90 ? 10.335 1.534 -17.128 1.00 94.88 90 THR A N 1
ATOM 693 C CA . THR A 1 90 ? 11.550 2.347 -17.363 1.00 94.88 90 THR A CA 1
ATOM 694 C C . THR A 1 90 ? 12.865 1.667 -16.994 1.00 94.88 90 THR A C 1
ATOM 696 O O . THR A 1 90 ? 13.892 2.006 -17.580 1.00 94.88 90 THR A O 1
ATOM 699 N N . ALA A 1 91 ? 12.840 0.748 -16.032 1.00 95.62 91 ALA A N 1
ATOM 700 C CA . ALA A 1 91 ? 13.991 0.034 -15.482 1.00 95.62 91 ALA A CA 1
ATOM 701 C C . ALA A 1 91 ? 13.529 -1.279 -14.793 1.00 95.62 91 ALA A C 1
ATOM 703 O O . ALA A 1 91 ? 13.638 -1.405 -13.564 1.00 95.62 91 ALA A O 1
ATOM 704 N N . PRO A 1 92 ? 12.934 -2.234 -15.543 1.00 93.69 92 PRO A N 1
ATOM 705 C CA . PRO A 1 92 ? 12.288 -3.426 -14.982 1.00 93.69 92 PRO A CA 1
ATOM 706 C C . PRO A 1 92 ? 13.239 -4.308 -14.166 1.00 93.69 92 PRO A C 1
ATOM 708 O O . PRO A 1 92 ? 12.814 -4.952 -13.209 1.00 93.69 92 PRO A O 1
ATOM 711 N N . GLU A 1 93 ? 14.537 -4.283 -14.466 1.00 92.75 93 GLU A N 1
ATOM 712 C CA . GLU A 1 93 ? 15.579 -5.002 -13.732 1.00 92.75 93 GLU A CA 1
ATOM 713 C C . GLU A 1 93 ? 15.708 -4.577 -12.258 1.00 92.75 93 GLU A C 1
ATOM 715 O O . GLU A 1 93 ? 16.293 -5.300 -11.451 1.00 92.75 93 GLU A O 1
ATOM 720 N N . ARG A 1 94 ? 15.157 -3.414 -11.883 1.00 95.25 94 ARG A N 1
ATOM 721 C CA . ARG A 1 94 ? 15.136 -2.916 -10.497 1.00 95.25 94 ARG A CA 1
ATOM 722 C C . ARG A 1 94 ? 13.967 -3.467 -9.679 1.00 95.25 94 ARG A C 1
ATOM 724 O O . ARG A 1 94 ? 13.950 -3.286 -8.460 1.00 95.25 94 ARG A O 1
ATOM 731 N N . VAL A 1 95 ? 13.005 -4.136 -10.318 1.00 95.06 95 VAL A N 1
ATOM 732 C CA . VAL A 1 95 ? 11.863 -4.779 -9.657 1.00 95.06 95 VAL A CA 1
ATOM 733 C C . VAL A 1 95 ? 12.149 -6.273 -9.487 1.00 95.06 95 VAL A C 1
ATOM 735 O O . VAL A 1 95 ? 12.007 -7.085 -10.399 1.00 95.06 95 VAL A O 1
ATOM 738 N N . ASP A 1 96 ? 12.563 -6.644 -8.278 1.00 91.88 96 ASP A N 1
ATOM 739 C CA . ASP A 1 96 ? 13.021 -7.996 -7.949 1.00 91.88 96 ASP A CA 1
ATOM 740 C C . ASP A 1 96 ? 11.867 -8.904 -7.489 1.00 91.88 96 ASP A C 1
ATOM 742 O O . ASP A 1 96 ? 11.629 -9.069 -6.293 1.00 91.88 96 ASP A O 1
ATOM 746 N N . GLY A 1 97 ? 11.139 -9.483 -8.448 1.00 91.31 97 GLY A N 1
ATOM 747 C CA . GLY A 1 97 ? 10.113 -10.501 -8.184 1.00 91.31 97 GLY A CA 1
ATOM 748 C C . GLY A 1 97 ? 10.667 -11.907 -7.925 1.00 91.31 97 GLY A C 1
ATOM 749 O O . GLY A 1 97 ? 10.028 -12.721 -7.267 1.00 91.31 97 GLY A O 1
ATOM 750 N N . LYS A 1 98 ? 11.883 -12.212 -8.387 1.00 91.25 98 LYS A N 1
ATOM 751 C CA . LYS A 1 98 ? 12.474 -13.557 -8.250 1.00 91.25 98 LYS A CA 1
ATOM 752 C C . LYS A 1 98 ? 12.829 -13.923 -6.819 1.00 91.25 98 LYS A C 1
ATOM 754 O O . LYS A 1 98 ? 12.807 -15.095 -6.458 1.00 91.25 98 LYS A O 1
ATOM 759 N N . ASN A 1 99 ? 13.190 -12.926 -6.018 1.00 91.75 99 ASN A N 1
ATOM 760 C CA . ASN A 1 99 ? 13.571 -13.122 -4.624 1.00 91.75 99 ASN A CA 1
ATOM 761 C C . ASN A 1 99 ? 12.395 -12.873 -3.660 1.00 91.75 99 ASN A C 1
ATOM 763 O O . ASN A 1 99 ? 12.600 -12.521 -2.493 1.00 91.75 99 ASN A O 1
ATOM 767 N N . GLY A 1 100 ? 11.168 -13.056 -4.154 1.00 94.06 100 GLY A N 1
ATOM 768 C CA . GLY A 1 100 ? 9.946 -13.077 -3.361 1.00 94.06 100 GLY A CA 1
ATOM 769 C C . GLY A 1 100 ? 9.310 -11.712 -3.114 1.00 94.06 100 GLY A C 1
ATOM 770 O O . GLY A 1 100 ? 9.875 -10.646 -3.391 1.00 94.06 100 GLY A O 1
ATOM 771 N N . LEU A 1 101 ? 8.117 -11.733 -2.517 1.00 93.81 101 LEU A N 1
ATOM 772 C CA . LEU A 1 101 ? 7.250 -10.562 -2.358 1.00 93.81 101 LEU A CA 1
ATOM 773 C C . LEU A 1 101 ? 7.893 -9.469 -1.501 1.00 93.81 101 LEU A C 1
ATOM 775 O O . LEU A 1 101 ? 7.627 -8.280 -1.681 1.00 93.81 101 LEU A O 1
ATOM 779 N N . SER A 1 102 ? 8.760 -9.853 -0.561 1.00 94.06 102 SER A N 1
ATOM 780 C CA . SER A 1 102 ? 9.528 -8.899 0.241 1.00 94.06 102 SER A CA 1
ATOM 781 C C . SER A 1 102 ? 10.464 -8.056 -0.627 1.00 94.06 102 SER A C 1
ATOM 783 O O . SER A 1 102 ? 10.488 -6.835 -0.484 1.00 94.06 102 SER A O 1
ATOM 785 N N . ARG A 1 103 ? 11.209 -8.671 -1.552 1.00 93.50 103 ARG A N 1
ATOM 786 C CA . ARG A 1 103 ? 12.144 -7.957 -2.433 1.00 93.50 103 ARG A CA 1
ATOM 787 C C . ARG A 1 103 ? 11.402 -7.132 -3.474 1.00 93.50 103 ARG A C 1
ATOM 789 O O . ARG A 1 103 ? 11.711 -5.952 -3.621 1.00 93.50 103 ARG A O 1
ATOM 796 N N . PHE A 1 104 ? 10.329 -7.679 -4.037 1.00 94.12 104 PHE A N 1
ATOM 797 C CA . PHE A 1 104 ? 9.415 -6.957 -4.921 1.00 94.12 104 PHE A CA 1
ATOM 798 C C . PHE A 1 104 ? 8.872 -5.669 -4.286 1.00 94.12 104 PHE A C 1
ATOM 800 O O . PHE A 1 104 ? 8.791 -4.627 -4.928 1.00 94.12 104 PHE A O 1
ATOM 807 N N . ARG A 1 105 ? 8.538 -5.704 -2.991 1.00 93.12 105 ARG A N 1
ATOM 808 C CA . ARG A 1 105 ? 8.036 -4.535 -2.253 1.00 93.12 105 ARG A CA 1
ATOM 809 C C . ARG A 1 105 ? 9.125 -3.532 -1.861 1.00 93.12 105 ARG A C 1
ATOM 811 O O . ARG A 1 105 ? 8.765 -2.441 -1.416 1.00 93.12 105 ARG A O 1
ATOM 818 N N . ASN A 1 106 ? 10.404 -3.894 -1.958 1.00 93.38 106 ASN A N 1
ATOM 819 C CA . ASN A 1 106 ? 11.551 -3.121 -1.476 1.00 93.38 106 ASN A CA 1
ATOM 820 C C . ASN A 1 106 ? 12.587 -2.910 -2.595 1.00 93.38 106 ASN A C 1
ATOM 822 O O . ASN A 1 106 ? 13.750 -3.292 -2.461 1.00 93.38 106 ASN A O 1
ATOM 826 N N . PHE A 1 107 ? 12.151 -2.297 -3.695 1.00 93.12 107 PHE A N 1
ATOM 827 C CA . PHE A 1 107 ? 13.032 -1.833 -4.765 1.00 93.12 107 PHE A CA 1
ATOM 828 C C . PHE A 1 107 ? 13.788 -0.562 -4.358 1.00 93.12 107 PHE A C 1
ATOM 830 O O . PHE A 1 107 ? 13.317 0.233 -3.539 1.00 93.12 107 PHE A O 1
ATOM 837 N N . ASP A 1 108 ? 14.962 -0.366 -4.955 1.00 93.50 108 ASP A N 1
ATOM 838 C CA . ASP A 1 108 ? 15.712 0.879 -4.821 1.00 93.50 108 ASP A CA 1
ATOM 839 C C . ASP A 1 108 ? 14.936 1.996 -5.527 1.00 93.50 108 ASP A C 1
ATOM 841 O O . ASP A 1 108 ? 14.681 1.894 -6.724 1.00 93.50 108 ASP A O 1
ATOM 845 N N . TRP A 1 109 ? 14.518 3.033 -4.803 1.00 96.12 109 TRP A N 1
ATOM 846 C CA . TRP A 1 109 ? 13.792 4.186 -5.341 1.00 96.12 109 TRP A CA 1
ATOM 847 C C . TRP A 1 109 ? 14.647 5.432 -5.147 1.00 96.12 109 TRP A C 1
ATOM 849 O O . TRP A 1 109 ? 14.857 5.874 -4.014 1.00 96.12 109 TRP A O 1
ATOM 859 N N . THR A 1 110 ? 15.146 5.999 -6.242 1.00 97.75 110 THR A N 1
ATOM 860 C CA . THR A 1 110 ? 16.124 7.088 -6.184 1.00 97.75 110 THR A CA 1
ATOM 861 C C . THR A 1 110 ? 15.450 8.458 -6.204 1.00 97.75 110 THR A C 1
ATOM 863 O O . THR A 1 110 ? 14.276 8.606 -6.555 1.00 97.75 110 THR A O 1
ATOM 866 N N . GLN A 1 111 ? 16.221 9.495 -5.864 1.00 97.69 111 GLN A N 1
ATOM 867 C CA . GLN A 1 111 ? 15.779 10.878 -6.046 1.00 97.69 111 GLN A CA 1
ATOM 868 C C . GLN A 1 111 ? 15.527 11.203 -7.528 1.00 97.69 111 GLN A C 1
ATOM 870 O O . GLN A 1 111 ? 14.585 11.922 -7.836 1.00 97.69 111 GLN A O 1
ATOM 875 N N . GLU A 1 112 ? 16.309 10.630 -8.447 1.00 98.06 112 GLU A N 1
ATOM 876 C CA . GLU A 1 112 ? 16.114 10.835 -9.884 1.00 98.06 112 GLU A CA 1
ATOM 877 C C . GLU A 1 112 ? 14.770 10.267 -10.365 1.00 98.06 112 GLU A C 1
ATOM 879 O O . GLU A 1 112 ? 14.059 10.932 -11.120 1.00 98.06 112 GLU A O 1
ATOM 884 N N . ASP A 1 113 ? 14.379 9.076 -9.896 1.00 97.94 113 ASP A N 1
ATOM 885 C CA . ASP A 1 113 ? 13.064 8.502 -10.214 1.00 97.94 113 ASP A CA 1
ATOM 886 C C . ASP A 1 113 ? 11.937 9.382 -9.675 1.00 97.94 113 ASP A C 1
ATOM 888 O O . ASP A 1 113 ? 10.953 9.640 -10.371 1.00 97.94 113 ASP A O 1
ATOM 892 N N . LEU A 1 114 ? 12.098 9.884 -8.444 1.00 97.31 114 LEU A N 1
ATOM 893 C CA . LEU A 1 114 ? 11.141 10.794 -7.828 1.00 97.31 114 LEU A CA 1
ATOM 894 C C . LEU A 1 114 ? 10.974 12.073 -8.652 1.00 97.31 114 LEU A C 1
ATOM 896 O O . LEU A 1 114 ? 9.838 12.471 -8.924 1.00 97.31 114 LEU A O 1
ATOM 900 N N . ASP A 1 115 ? 12.076 12.693 -9.067 1.00 97.75 115 ASP A N 1
ATOM 901 C CA . ASP A 1 115 ? 12.065 13.931 -9.844 1.00 97.75 115 ASP A CA 1
ATOM 902 C C . ASP A 1 115 ? 11.423 13.706 -11.220 1.00 97.75 115 ASP A C 1
ATOM 904 O O . ASP A 1 115 ? 10.533 14.462 -11.622 1.00 97.75 115 ASP A O 1
ATOM 908 N N . ARG A 1 116 ? 11.790 12.618 -11.914 1.00 97.19 116 ARG A N 1
ATOM 909 C CA . ARG A 1 116 ? 11.206 12.241 -13.213 1.00 97.19 116 ARG A CA 1
ATOM 910 C C . ARG A 1 116 ? 9.711 11.954 -13.104 1.00 97.19 116 ARG A C 1
ATOM 912 O O . ARG A 1 116 ? 8.930 12.469 -13.904 1.00 97.19 116 ARG A O 1
ATOM 919 N N . MET A 1 117 ? 9.291 11.163 -12.122 1.00 95.75 117 MET A N 1
ATOM 920 C CA . MET A 1 117 ? 7.883 10.812 -11.936 1.00 95.75 117 MET A CA 1
ATOM 921 C C . MET A 1 117 ? 7.041 12.045 -11.575 1.00 95.75 117 MET A C 1
ATOM 923 O O . MET A 1 117 ? 5.970 12.255 -12.140 1.00 95.75 117 MET A O 1
ATOM 927 N N . THR A 1 118 ? 7.554 12.916 -10.703 1.00 95.94 118 THR A N 1
ATOM 928 C CA . THR A 1 118 ? 6.895 14.171 -10.295 1.00 95.94 118 THR A CA 1
ATOM 929 C C . THR A 1 118 ? 6.789 15.170 -11.455 1.00 95.94 118 THR A C 1
ATOM 931 O O . THR A 1 118 ? 5.775 15.862 -11.600 1.00 95.94 118 THR A O 1
ATOM 934 N N . ALA A 1 119 ? 7.809 15.250 -12.313 1.00 96.62 119 ALA A N 1
ATOM 935 C CA . ALA A 1 119 ? 7.778 16.106 -13.496 1.00 96.62 119 ALA A CA 1
ATOM 936 C C . ALA A 1 119 ? 6.727 15.631 -14.515 1.00 96.62 119 ALA A C 1
ATOM 938 O O . ALA A 1 119 ? 5.987 16.453 -15.062 1.00 96.62 119 ALA A O 1
ATOM 939 N N . ASN A 1 120 ? 6.621 14.314 -14.714 1.00 96.25 120 ASN A N 1
ATOM 940 C CA . ASN A 1 120 ? 5.851 13.722 -15.809 1.00 96.25 120 ASN A CA 1
ATOM 941 C C . ASN A 1 120 ? 4.427 13.273 -15.436 1.00 96.25 120 ASN A C 1
ATOM 943 O O . ASN A 1 120 ? 3.614 13.077 -16.334 1.00 96.25 120 ASN A O 1
ATOM 947 N N . SER A 1 121 ? 4.090 13.136 -14.148 1.00 97.06 121 SER A N 1
ATOM 948 C CA . SER A 1 121 ? 2.763 12.693 -13.697 1.00 97.06 121 SER A CA 1
ATOM 949 C C . SER A 1 121 ? 2.071 13.743 -12.826 1.00 97.06 121 SER A C 1
ATOM 951 O O . SER A 1 121 ? 2.433 13.966 -11.668 1.00 97.06 121 SER A O 1
ATOM 953 N N . THR A 1 122 ? 1.027 14.380 -13.372 1.00 96.81 122 THR A N 1
ATOM 954 C CA . THR A 1 122 ? 0.145 15.272 -12.596 1.00 96.81 122 THR A CA 1
ATOM 955 C C . THR A 1 122 ? -0.506 14.528 -11.435 1.00 96.81 122 THR A C 1
ATOM 957 O O . THR A 1 122 ? -0.523 15.047 -10.322 1.00 96.81 122 THR A O 1
ATOM 960 N N . GLU A 1 123 ? -0.958 13.296 -11.667 1.00 96.19 123 GLU A N 1
ATOM 961 C CA . GLU A 1 123 ? -1.581 12.467 -10.637 1.00 96.19 123 GLU A CA 1
ATOM 962 C C . GLU A 1 123 ? -0.628 12.216 -9.461 1.00 96.19 123 GLU A C 1
ATOM 964 O O . GLU A 1 123 ? -0.999 12.419 -8.306 1.00 96.19 123 GLU A O 1
ATOM 969 N N . TYR A 1 124 ? 0.631 11.857 -9.725 1.00 96.38 124 TYR A N 1
ATOM 970 C CA . TYR A 1 124 ? 1.596 11.590 -8.657 1.00 96.38 124 TYR A CA 1
ATOM 971 C C . TYR A 1 124 ? 1.923 12.848 -7.828 1.00 96.38 124 TYR A C 1
ATOM 973 O O . TYR A 1 124 ? 2.116 12.776 -6.607 1.00 96.38 124 TYR A O 1
ATOM 981 N N . ARG A 1 125 ? 1.925 14.034 -8.457 1.00 97.31 125 ARG A N 1
ATOM 982 C CA . ARG A 1 125 ? 2.036 15.315 -7.734 1.00 97.31 125 ARG A CA 1
ATOM 983 C C . ARG A 1 125 ? 0.843 15.550 -6.814 1.00 97.31 125 ARG A C 1
ATOM 985 O O . ARG A 1 125 ? 1.028 15.908 -5.652 1.00 97.31 125 ARG A O 1
ATOM 992 N N . GLU A 1 126 ? -0.370 15.336 -7.312 1.00 97.69 126 GLU A N 1
ATOM 993 C CA . GLU A 1 126 ? -1.598 15.490 -6.526 1.00 97.69 126 GLU A CA 1
ATOM 994 C C . GLU A 1 126 ? -1.643 14.503 -5.353 1.00 97.69 126 GLU A C 1
ATOM 996 O O . GLU A 1 126 ? -1.974 14.889 -4.227 1.00 97.69 126 GLU A O 1
ATOM 1001 N N . GLN A 1 127 ? -1.227 13.255 -5.581 1.00 97.75 127 GLN A N 1
ATOM 1002 C CA . GLN A 1 127 ? -1.058 12.246 -4.535 1.00 97.75 127 GLN A CA 1
ATOM 1003 C C . GLN A 1 127 ? -0.048 12.702 -3.473 1.00 97.75 127 GLN A C 1
ATOM 1005 O O . GLN A 1 127 ? -0.329 12.590 -2.282 1.00 97.75 127 GLN A O 1
ATOM 1010 N N . SER A 1 128 ? 1.080 13.294 -3.873 1.00 97.00 128 SER A N 1
ATOM 1011 C CA . SER A 1 128 ? 2.094 13.813 -2.941 1.00 97.00 128 SER A CA 1
ATOM 1012 C C . SER A 1 128 ? 1.558 14.953 -2.065 1.00 97.00 128 SER A C 1
ATOM 1014 O O . SER A 1 128 ? 1.755 14.952 -0.849 1.00 97.00 128 SER A O 1
ATOM 1016 N N . VAL A 1 129 ? 0.798 15.891 -2.640 1.00 98.12 129 VAL A N 1
ATOM 1017 C CA . VAL A 1 129 ? 0.129 16.958 -1.869 1.00 98.12 129 VAL A CA 1
ATOM 1018 C C . VAL A 1 129 ? -0.913 16.373 -0.911 1.00 98.12 129 VAL A C 1
ATOM 1020 O O . VAL A 1 129 ? -0.991 16.760 0.260 1.00 98.12 129 VAL A O 1
ATOM 1023 N N . ARG A 1 130 ? -1.713 15.407 -1.381 1.00 98.38 130 ARG A N 1
ATOM 1024 C CA . ARG A 1 130 ? -2.704 14.711 -0.550 1.00 98.38 130 ARG A CA 1
ATOM 1025 C C . ARG A 1 130 ? -2.037 13.956 0.602 1.00 98.38 130 ARG A C 1
ATOM 1027 O O . ARG A 1 130 ? -2.591 13.964 1.703 1.00 98.38 130 ARG A O 1
ATOM 1034 N N . LEU A 1 131 ? -0.876 13.346 0.366 1.00 98.31 131 LEU A N 1
ATOM 1035 C CA . LEU A 1 131 ? -0.114 12.599 1.361 1.00 98.31 131 LEU A CA 1
ATOM 1036 C C . LEU A 1 131 ? 0.295 13.493 2.527 1.00 98.31 131 LEU A C 1
ATOM 1038 O O . LEU A 1 131 ? 0.011 13.152 3.673 1.00 98.31 131 LEU A O 1
ATOM 1042 N N . GLU A 1 132 ? 0.900 14.647 2.252 1.00 98.31 132 GLU A N 1
ATOM 1043 C CA . GLU A 1 132 ? 1.335 15.566 3.309 1.00 98.31 132 GLU A CA 1
ATOM 1044 C C . GLU A 1 132 ? 0.151 16.109 4.118 1.00 98.31 132 GLU A C 1
ATOM 1046 O O . GLU A 1 132 ? 0.194 16.143 5.351 1.00 98.31 132 GLU A O 1
ATOM 1051 N N . ARG A 1 133 ? -0.974 16.410 3.456 1.00 98.44 133 ARG A N 1
ATOM 1052 C CA . ARG A 1 133 ? -2.214 16.798 4.145 1.00 98.44 133 ARG A CA 1
ATOM 1053 C C . ARG A 1 133 ? -2.737 15.691 5.068 1.00 98.44 133 ARG A C 1
ATOM 1055 O O . ARG A 1 133 ? -3.131 15.977 6.198 1.00 98.44 133 ARG A O 1
ATOM 1062 N N . LEU A 1 134 ? -2.769 14.441 4.601 1.00 98.38 134 LEU A N 1
ATOM 1063 C CA . LEU A 1 134 ? -3.230 13.302 5.403 1.00 98.38 134 LEU A CA 1
ATOM 1064 C C . LEU A 1 134 ? -2.283 13.003 6.568 1.00 98.38 134 LEU A C 1
ATOM 1066 O O . LEU A 1 134 ? -2.761 12.773 7.675 1.00 98.38 134 LEU A O 1
ATOM 1070 N N . LYS A 1 135 ? -0.962 13.065 6.361 1.00 98.12 135 LYS A N 1
ATOM 1071 C CA . LYS A 1 135 ? 0.029 12.921 7.439 1.00 98.12 135 LYS A CA 1
ATOM 1072 C C . LYS A 1 135 ? -0.184 13.963 8.531 1.00 98.12 135 LYS A C 1
ATOM 1074 O O . LYS A 1 135 ? -0.261 13.587 9.698 1.00 98.12 135 LYS A O 1
ATOM 1079 N N . GLY A 1 136 ? -0.333 15.235 8.149 1.00 97.94 136 GLY A N 1
ATOM 1080 C CA . GLY A 1 136 ? -0.585 16.329 9.087 1.00 97.94 136 GLY A CA 1
ATOM 1081 C C . GLY A 1 136 ? -1.865 16.115 9.895 1.00 97.94 136 GLY A C 1
ATOM 1082 O O . GLY A 1 136 ? -1.832 16.179 11.121 1.00 97.94 136 GLY A O 1
ATOM 1083 N N . ARG A 1 137 ? -2.974 15.768 9.226 1.00 98.06 137 ARG A N 1
ATOM 1084 C CA . ARG A 1 137 ? -4.247 15.455 9.900 1.00 98.06 137 ARG A CA 1
ATOM 1085 C C . ARG A 1 137 ? -4.152 14.234 10.814 1.00 98.06 137 ARG A C 1
ATOM 1087 O O . ARG A 1 137 ? -4.711 14.266 11.898 1.00 98.06 137 ARG A O 1
ATOM 1094 N N . ASN A 1 138 ? -3.452 13.177 10.400 1.00 97.25 138 ASN A N 1
ATOM 1095 C CA . ASN A 1 138 ? -3.326 11.944 11.178 1.00 97.25 138 ASN A CA 1
ATOM 1096 C C . ASN A 1 138 ? -2.461 12.148 12.430 1.00 97.25 138 ASN A C 1
ATOM 1098 O O . ASN A 1 138 ? -2.865 11.799 13.532 1.00 97.25 138 ASN A O 1
ATOM 1102 N N . GLN A 1 139 ? -1.255 12.698 12.264 1.00 94.44 139 GLN A N 1
ATOM 1103 C CA . GLN A 1 139 ? -0.288 12.861 13.356 1.00 94.44 139 GLN A CA 1
ATOM 1104 C C . GLN A 1 139 ? -0.657 14.007 14.301 1.00 94.44 139 GLN A C 1
ATOM 1106 O O . GLN A 1 139 ? -0.321 13.949 15.481 1.00 94.44 139 GLN A O 1
ATOM 1111 N N . GLY A 1 140 ? -1.335 15.036 13.787 1.00 96.44 140 GLY A N 1
ATOM 1112 C CA . GLY A 1 140 ? -1.819 16.172 14.567 1.00 96.44 140 GLY A CA 1
ATOM 1113 C C . GLY A 1 140 ? -3.183 15.954 15.226 1.00 96.44 140 GLY A C 1
ATOM 1114 O O . GLY A 1 140 ? -3.656 16.859 15.909 1.00 96.44 140 GLY A O 1
ATOM 1115 N N . HIS A 1 141 ? -3.835 14.802 15.025 1.00 98.00 141 HIS A N 1
ATOM 1116 C CA . HIS A 1 141 ? -5.148 14.545 15.615 1.00 98.00 141 HIS A CA 1
ATOM 1117 C C . HIS A 1 141 ? -5.045 14.402 17.145 1.00 98.00 141 HIS A C 1
ATOM 1119 O O . HIS A 1 141 ? -4.219 13.607 17.608 1.00 98.00 141 HIS A O 1
ATOM 1125 N N . PRO A 1 142 ? -5.895 15.082 17.942 1.00 98.25 142 PRO A N 1
ATOM 1126 C CA . PRO A 1 142 ? -5.855 14.995 19.406 1.00 98.25 142 PRO A CA 1
ATOM 1127 C C . PRO A 1 142 ? -5.961 13.559 19.940 1.00 98.25 142 PRO A C 1
ATOM 1129 O O . PRO A 1 142 ? -5.253 13.189 20.873 1.00 98.25 142 PRO A O 1
ATOM 1132 N N . ASP A 1 143 ? -6.779 12.727 19.291 1.00 98.25 143 ASP A N 1
ATOM 1133 C CA . ASP A 1 143 ? -7.007 11.334 19.700 1.00 98.25 143 ASP A CA 1
ATOM 1134 C C . ASP A 1 143 ? -5.934 10.338 19.233 1.00 98.25 143 ASP A C 1
ATOM 1136 O O . ASP A 1 143 ? -6.020 9.149 19.546 1.00 98.25 143 ASP A O 1
ATOM 1140 N N . TRP A 1 144 ? -4.898 10.780 18.506 1.00 96.88 144 TRP A N 1
ATOM 1141 C CA . TRP A 1 144 ? -3.863 9.881 17.982 1.00 96.88 144 TRP A CA 1
ATOM 1142 C C . TRP A 1 144 ? -3.187 9.009 19.057 1.00 96.88 144 TRP A C 1
ATOM 1144 O O . TRP A 1 144 ? -3.077 7.794 18.847 1.00 96.88 144 TRP A O 1
ATOM 1154 N N . PRO A 1 145 ? -2.776 9.542 20.228 1.00 97.56 145 PRO A N 1
ATOM 1155 C CA . PRO A 1 145 ? -2.220 8.715 21.298 1.00 97.56 145 PRO A CA 1
ATOM 1156 C C . PRO A 1 145 ? -3.216 7.678 21.836 1.00 97.56 145 PRO A C 1
ATOM 1158 O O . PRO A 1 145 ? -2.832 6.528 22.062 1.00 97.56 145 PRO A O 1
ATOM 1161 N N . ALA A 1 146 ? -4.486 8.063 22.003 1.00 98.06 146 ALA A N 1
ATOM 1162 C CA . ALA A 1 146 ? -5.530 7.199 22.546 1.00 98.06 146 ALA A CA 1
ATOM 1163 C C . ALA A 1 146 ? -5.878 6.058 21.579 1.00 98.06 146 ALA A C 1
ATOM 1165 O O . ALA A 1 146 ? -5.858 4.893 21.980 1.00 98.06 146 ALA A O 1
ATOM 1166 N N . MET A 1 147 ? -6.083 6.365 20.293 1.00 97.44 147 MET A N 1
ATOM 1167 C CA . MET A 1 147 ? -6.337 5.352 19.265 1.00 97.44 147 MET A CA 1
ATOM 1168 C C . MET A 1 147 ? -5.156 4.382 19.142 1.00 97.44 147 MET A C 1
ATOM 1170 O O . MET A 1 147 ? -5.349 3.170 19.090 1.00 97.44 147 MET A O 1
ATOM 1174 N N . ARG A 1 148 ? -3.913 4.885 19.161 1.00 95.88 148 ARG A N 1
ATOM 1175 C CA . ARG A 1 148 ? -2.713 4.035 19.114 1.00 95.88 148 ARG A CA 1
ATOM 1176 C C . ARG A 1 148 ? -2.612 3.101 20.320 1.00 95.88 148 ARG A C 1
ATOM 1178 O O . ARG A 1 148 ? -2.145 1.975 20.158 1.00 95.88 148 ARG A O 1
ATOM 1185 N N . SER A 1 149 ? -3.002 3.562 21.510 1.00 96.94 149 SER A N 1
ATOM 1186 C CA . SER A 1 149 ? -3.065 2.713 22.702 1.00 96.94 149 SER A CA 1
ATOM 1187 C C . SER A 1 149 ? -4.112 1.617 22.524 1.00 96.94 149 SER A C 1
ATOM 1189 O O . SER A 1 149 ? -3.764 0.446 22.616 1.00 96.94 149 SER A O 1
ATOM 1191 N N . PHE A 1 150 ? -5.346 1.991 22.169 1.00 96.56 150 PHE A N 1
ATOM 1192 C CA . PHE A 1 150 ? -6.460 1.067 21.932 1.00 96.56 150 PHE A CA 1
ATOM 1193 C C . PHE A 1 150 ? -6.108 -0.037 20.920 1.00 96.56 150 PHE A C 1
ATOM 1195 O O . PHE A 1 150 ? -6.302 -1.221 21.190 1.00 96.56 150 PHE A O 1
ATOM 1202 N N . VAL A 1 151 ? -5.517 0.340 19.781 1.00 94.50 151 VAL A N 1
ATOM 1203 C CA . VAL A 1 151 ? -5.088 -0.597 18.728 1.00 94.50 151 VAL A CA 1
ATOM 1204 C C . VAL A 1 151 ? -4.055 -1.608 19.240 1.00 94.50 151 VAL A C 1
ATOM 1206 O O . VAL A 1 151 ? -4.042 -2.753 18.796 1.00 94.50 151 VAL A O 1
ATOM 1209 N N . ARG A 1 152 ? -3.167 -1.200 20.154 1.00 93.38 152 ARG A N 1
ATOM 1210 C CA . ARG A 1 152 ? -2.079 -2.048 20.662 1.00 93.38 152 ARG A CA 1
ATOM 1211 C C . ARG A 1 152 ? -2.509 -2.983 21.782 1.00 93.38 152 ARG A C 1
ATOM 1213 O O . ARG A 1 152 ? -1.970 -4.084 21.847 1.00 93.38 152 ARG A O 1
ATOM 1220 N N . SER A 1 153 ? -3.417 -2.547 22.647 1.00 93.06 153 SER A N 1
ATOM 1221 C CA . SER A 1 153 ? -3.899 -3.337 23.780 1.00 93.06 153 SER A CA 1
ATOM 1222 C C . SER A 1 153 ? -5.203 -4.054 23.446 1.00 93.06 153 SER A C 1
ATOM 1224 O O . SER A 1 153 ? -5.207 -5.232 23.128 1.00 93.06 153 SER A O 1
ATOM 1226 N N . GLU A 1 154 ? -6.314 -3.329 23.468 1.00 91.81 154 GLU A N 1
ATOM 1227 C CA . GLU A 1 154 ? -7.660 -3.905 23.486 1.00 91.81 154 GLU A CA 1
ATOM 1228 C C . GLU A 1 154 ? -8.030 -4.570 22.158 1.00 91.81 154 GLU A C 1
ATOM 1230 O O . GLU A 1 154 ? -8.655 -5.629 22.133 1.00 91.81 154 GLU A O 1
ATOM 1235 N N . MET A 1 155 ? -7.649 -3.959 21.034 1.00 91.62 155 MET A N 1
ATOM 1236 C CA . MET A 1 155 ? -8.016 -4.486 19.722 1.00 91.62 155 MET A CA 1
ATOM 1237 C C . MET A 1 155 ? -7.225 -5.750 19.364 1.00 91.62 155 MET A C 1
ATOM 1239 O O . MET A 1 155 ? -7.772 -6.639 18.714 1.00 91.62 155 MET A O 1
ATOM 1243 N N . SER A 1 156 ? -5.960 -5.843 19.789 1.00 85.56 156 SER A N 1
ATOM 1244 C CA . SER A 1 156 ? -5.062 -6.942 19.412 1.00 85.56 156 SER A CA 1
ATOM 1245 C C . SER A 1 156 ? -5.421 -8.276 20.078 1.00 85.56 156 SER A C 1
ATOM 1247 O O . SER A 1 156 ? -5.111 -9.335 19.538 1.00 85.56 156 SER A O 1
ATOM 1249 N N . GLU A 1 157 ? -6.140 -8.227 21.200 1.00 86.44 157 GLU A N 1
ATOM 1250 C CA . GLU A 1 157 ? -6.629 -9.396 21.940 1.00 86.44 157 GLU A CA 1
ATOM 1251 C C . GLU A 1 157 ? -7.948 -9.961 21.370 1.00 86.44 157 GLU A C 1
ATOM 1253 O O . GLU A 1 157 ? -8.397 -11.041 21.759 1.00 86.44 157 GLU A O 1
ATOM 1258 N N . GLY A 1 158 ? -8.590 -9.253 20.432 1.00 88.19 158 GLY A N 1
ATOM 1259 C CA . GLY A 1 158 ? -9.872 -9.644 19.853 1.00 88.19 158 GLY A CA 1
ATOM 1260 C C . GLY A 1 158 ? -9.754 -10.641 18.694 1.00 88.19 158 GLY A C 1
ATOM 1261 O O . GLY A 1 158 ? -8.967 -10.454 17.768 1.00 88.19 158 GLY A O 1
ATOM 1262 N N . GLY A 1 159 ? -10.635 -11.650 18.665 1.00 94.94 159 GLY A N 1
ATOM 1263 C CA . GLY A 1 159 ? -10.683 -12.640 17.575 1.00 94.94 159 GLY A CA 1
ATOM 1264 C C . GLY A 1 159 ? -10.903 -12.035 16.179 1.00 94.94 159 GLY A C 1
ATOM 1265 O O . GLY A 1 159 ? -10.357 -12.534 15.202 1.00 94.94 159 GLY A O 1
ATOM 1266 N N . ALA A 1 160 ? -11.630 -10.915 16.080 1.00 96.06 160 ALA A N 1
ATOM 1267 C CA . ALA A 1 160 ? -11.838 -10.214 14.809 1.00 96.06 160 ALA A CA 1
ATOM 1268 C C . ALA A 1 160 ? -10.536 -9.625 14.238 1.00 96.06 160 ALA A C 1
ATOM 1270 O O . ALA A 1 160 ? -10.292 -9.722 13.039 1.00 96.06 160 ALA A O 1
ATOM 1271 N N . PHE A 1 161 ? -9.673 -9.054 15.085 1.00 96.00 161 PHE A N 1
ATOM 1272 C CA . PHE A 1 161 ? -8.385 -8.522 14.639 1.00 96.00 161 PHE A CA 1
ATOM 1273 C C . PHE A 1 161 ? -7.443 -9.640 14.178 1.00 96.00 161 PHE A C 1
ATOM 1275 O O . PHE A 1 161 ? -6.780 -9.511 13.145 1.00 96.00 161 PHE A O 1
ATOM 1282 N N . ALA A 1 162 ? -7.426 -10.757 14.915 1.00 96.00 162 ALA A N 1
ATOM 1283 C CA . ALA A 1 162 ? -6.679 -11.948 14.528 1.00 96.00 162 ALA A CA 1
ATOM 1284 C C . ALA A 1 162 ? -7.135 -12.478 13.158 1.00 96.00 162 ALA A C 1
ATOM 1286 O O . ALA A 1 162 ? -6.287 -12.763 12.317 1.00 96.00 162 ALA A O 1
ATOM 1287 N N . GLN A 1 163 ? -8.449 -12.526 12.904 1.00 97.75 163 GLN A N 1
ATOM 1288 C CA . GLN A 1 163 ? -8.995 -12.949 11.612 1.00 97.75 163 GLN A CA 1
ATOM 1289 C C . GLN A 1 163 ? -8.581 -12.011 10.471 1.00 97.75 163 GLN A C 1
ATOM 1291 O O . GLN A 1 163 ? -8.010 -12.474 9.493 1.00 97.75 163 GLN A O 1
ATOM 1296 N N . ILE A 1 164 ? -8.772 -10.693 10.621 1.00 97.81 164 ILE A N 1
ATO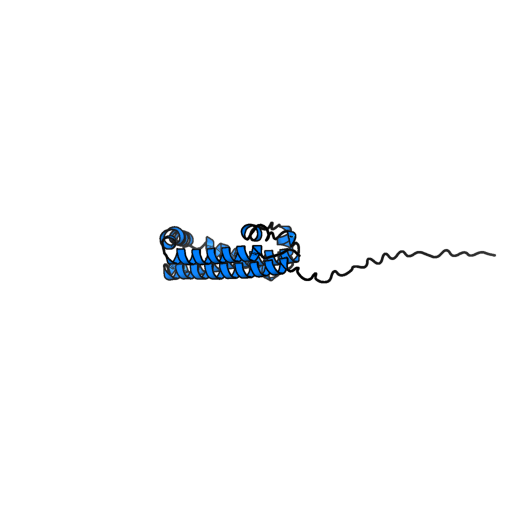M 1297 C CA . ILE A 1 164 ? -8.381 -9.700 9.598 1.00 97.81 164 ILE A CA 1
ATOM 1298 C C . ILE A 1 164 ? -6.886 -9.817 9.255 1.00 97.81 164 ILE A C 1
ATOM 1300 O O . ILE A 1 164 ? -6.480 -9.680 8.100 1.00 97.81 164 ILE A O 1
ATOM 1304 N N . THR A 1 165 ? -6.053 -10.073 10.266 1.00 97.19 165 THR A N 1
ATOM 1305 C CA . THR A 1 165 ? -4.612 -10.269 10.083 1.00 97.19 165 THR A CA 1
ATOM 1306 C C . THR A 1 165 ? -4.308 -11.589 9.374 1.00 97.19 165 THR A C 1
ATOM 1308 O O . THR A 1 165 ? -3.459 -11.610 8.485 1.00 97.19 165 THR A O 1
ATOM 1311 N N . ALA A 1 166 ? -4.996 -12.674 9.736 1.00 97.81 166 ALA A N 1
ATOM 1312 C CA . ALA A 1 166 ? -4.853 -13.974 9.089 1.00 97.81 166 ALA A CA 1
ATOM 1313 C C . ALA A 1 166 ? -5.226 -13.905 7.600 1.00 97.81 166 ALA A C 1
ATOM 1315 O O . ALA A 1 166 ? -4.426 -14.336 6.773 1.00 97.81 166 ALA A O 1
ATOM 1316 N N . ASP A 1 167 ? -6.350 -13.268 7.259 1.00 98.19 167 ASP A N 1
ATOM 1317 C CA . ASP A 1 167 ? -6.800 -13.082 5.873 1.00 98.19 167 ASP A CA 1
ATOM 1318 C C . ASP A 1 167 ? -5.749 -12.327 5.041 1.00 98.19 167 ASP A C 1
ATOM 1320 O O . ASP A 1 167 ? -5.430 -12.690 3.908 1.00 98.19 167 ASP A O 1
ATOM 1324 N N . PHE A 1 168 ? -5.150 -11.279 5.617 1.00 98.12 168 PHE A N 1
ATOM 1325 C CA . PHE A 1 168 ? -4.104 -10.511 4.941 1.00 98.12 168 PHE A CA 1
ATOM 1326 C C . PHE A 1 168 ? -2.793 -11.298 4.774 1.00 98.12 168 PHE A C 1
ATOM 1328 O O . PHE A 1 168 ? -2.116 -11.161 3.751 1.00 98.12 168 PHE A O 1
ATOM 1335 N N . ILE A 1 169 ? -2.428 -12.134 5.752 1.00 98.12 169 ILE A N 1
ATOM 1336 C CA . ILE A 1 169 ? -1.269 -13.036 5.657 1.00 98.12 169 ILE A CA 1
ATOM 1337 C C . ILE A 1 169 ? -1.502 -14.094 4.574 1.00 98.12 169 ILE A C 1
ATOM 1339 O O . ILE A 1 169 ? -0.605 -14.332 3.765 1.00 98.12 169 ILE A O 1
ATOM 1343 N N . GLU A 1 170 ? -2.691 -14.693 4.531 1.00 98.25 170 GLU A N 1
ATOM 1344 C CA . GLU A 1 170 ? -3.076 -15.674 3.515 1.00 98.25 170 GLU A CA 1
ATOM 1345 C C . GLU A 1 170 ? -3.009 -15.068 2.109 1.00 98.25 170 GLU A C 1
ATOM 1347 O O . GLU A 1 170 ? -2.372 -15.642 1.223 1.00 98.25 170 GLU A O 1
ATOM 1352 N N . ALA A 1 171 ? -3.551 -13.860 1.920 1.00 98.19 171 ALA A N 1
ATOM 1353 C CA . ALA A 1 171 ? -3.421 -13.125 0.664 1.00 98.19 171 ALA A CA 1
ATOM 1354 C C . ALA A 1 171 ? -1.945 -12.900 0.286 1.00 98.19 171 ALA A C 1
ATOM 1356 O O . ALA A 1 171 ? -1.554 -13.107 -0.861 1.00 98.19 171 ALA A O 1
ATOM 1357 N N . GLY A 1 172 ? -1.095 -12.540 1.253 1.00 97.81 172 GLY A N 1
ATOM 1358 C CA . GLY A 1 172 ? 0.349 -12.418 1.047 1.00 97.81 172 GLY A CA 1
ATOM 1359 C C . GLY A 1 172 ? 1.016 -13.722 0.594 1.00 97.81 172 GLY A C 1
ATOM 1360 O O . GLY A 1 172 ? 1.840 -13.695 -0.318 1.00 97.81 172 GLY A O 1
ATOM 1361 N N . ALA A 1 173 ? 0.645 -14.858 1.185 1.00 98.06 173 ALA A N 1
ATOM 1362 C CA . ALA A 1 173 ? 1.166 -16.169 0.800 1.00 98.06 173 ALA A CA 1
ATOM 1363 C C . ALA A 1 173 ? 0.709 -16.586 -0.609 1.00 98.06 173 ALA A C 1
ATOM 1365 O O . ALA A 1 173 ? 1.502 -17.128 -1.380 1.00 98.06 173 ALA A O 1
ATOM 1366 N N . ALA A 1 174 ? -0.541 -16.287 -0.978 1.00 98.06 174 ALA A N 1
ATOM 1367 C CA . ALA A 1 174 ? -1.049 -16.528 -2.327 1.00 98.06 174 ALA A CA 1
ATOM 1368 C C . ALA A 1 174 ? -0.294 -15.696 -3.380 1.00 98.06 174 ALA A C 1
ATOM 1370 O O . ALA A 1 174 ? 0.057 -16.207 -4.445 1.00 98.06 174 ALA A O 1
ATOM 1371 N N . LEU A 1 175 ? 0.010 -14.431 -3.065 1.00 97.88 175 LEU A N 1
ATOM 1372 C CA . LEU A 1 175 ? 0.821 -13.560 -3.921 1.00 97.88 175 LEU A CA 1
ATOM 1373 C C . LEU A 1 175 ? 2.252 -14.080 -4.077 1.00 97.88 175 LEU A C 1
ATOM 1375 O O . LEU A 1 175 ? 2.764 -14.091 -5.191 1.00 97.88 175 LEU A O 1
ATOM 1379 N N . GLU A 1 176 ? 2.878 -14.541 -2.992 1.00 97.25 176 GLU A N 1
ATOM 1380 C CA . GLU A 1 176 ? 4.211 -15.158 -3.025 1.00 97.25 176 GLU A CA 1
ATOM 1381 C C . GLU A 1 176 ? 4.235 -16.374 -3.965 1.00 97.25 176 GLU A C 1
ATOM 1383 O O . GLU A 1 176 ? 5.089 -16.472 -4.846 1.00 97.25 176 GLU A O 1
ATOM 1388 N N . ALA A 1 177 ? 3.252 -17.271 -3.835 1.00 96.56 177 ALA A N 1
ATOM 1389 C CA . ALA A 1 177 ? 3.142 -18.454 -4.683 1.00 96.56 177 ALA A CA 1
ATOM 1390 C C . ALA A 1 177 ? 2.936 -18.094 -6.163 1.00 96.56 177 ALA A C 1
ATOM 1392 O O . ALA A 1 177 ? 3.544 -18.708 -7.040 1.00 96.56 177 ALA A O 1
ATOM 1393 N N . ARG A 1 178 ? 2.108 -17.082 -6.452 1.00 96.25 178 ARG A N 1
ATOM 1394 C CA . ARG A 1 178 ? 1.886 -16.598 -7.822 1.00 96.25 178 ARG A CA 1
ATOM 1395 C C . ARG A 1 178 ? 3.139 -15.936 -8.399 1.00 96.25 178 ARG A C 1
ATOM 1397 O O . ARG A 1 178 ? 3.469 -16.187 -9.552 1.00 96.25 178 ARG A O 1
ATOM 1404 N N . MET A 1 179 ? 3.857 -15.148 -7.598 1.00 95.69 179 MET A N 1
ATOM 1405 C CA . MET A 1 179 ? 5.099 -14.483 -8.003 1.00 95.69 179 MET A CA 1
ATOM 1406 C C . MET A 1 179 ? 6.197 -15.485 -8.373 1.00 95.69 179 MET A C 1
ATOM 1408 O O . MET A 1 179 ? 6.897 -15.276 -9.360 1.00 95.69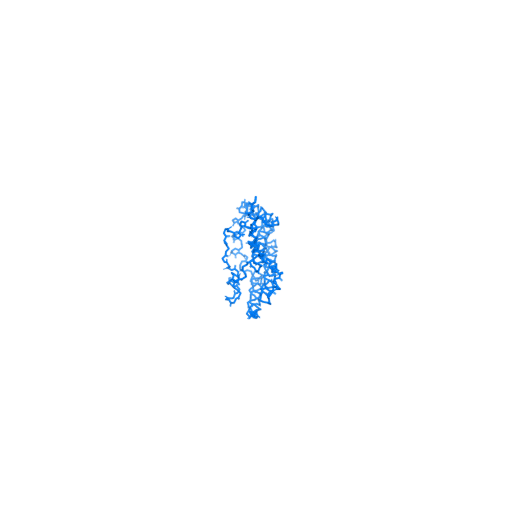 179 MET A O 1
ATOM 1412 N N . ALA A 1 180 ? 6.300 -16.611 -7.658 1.00 94.69 180 ALA A N 1
ATOM 1413 C CA . ALA A 1 180 ? 7.219 -17.698 -8.009 1.00 94.69 180 ALA A CA 1
ATOM 1414 C C . ALA A 1 180 ? 6.928 -18.324 -9.391 1.00 94.69 180 ALA A C 1
ATOM 1416 O O . ALA A 1 180 ? 7.804 -18.956 -9.979 1.00 94.69 180 ALA A O 1
ATOM 1417 N N . GLY A 1 181 ? 5.709 -18.149 -9.912 1.00 93.62 181 GLY A N 1
ATOM 1418 C CA . GLY A 1 181 ? 5.313 -18.556 -11.259 1.00 93.62 181 GLY A CA 1
ATOM 1419 C C . GLY A 1 181 ? 5.621 -17.529 -12.354 1.00 93.62 181 GLY A C 1
ATOM 1420 O O . GLY A 1 181 ? 5.440 -17.849 -13.528 1.00 93.62 181 GLY A O 1
ATOM 1421 N N . CYS A 1 182 ? 6.082 -16.318 -12.017 1.00 93.31 182 CYS A N 1
ATOM 1422 C CA . CYS A 1 182 ? 6.483 -15.329 -13.015 1.00 93.31 182 CYS A CA 1
ATOM 1423 C C . CYS A 1 182 ? 7.829 -15.744 -13.638 1.00 93.31 182 CYS A C 1
ATOM 1425 O O . CYS A 1 182 ? 8.882 -15.601 -13.019 1.00 93.31 182 CYS A O 1
ATOM 1427 N N . SER A 1 183 ? 7.811 -16.265 -14.867 1.00 79.69 183 SER A N 1
ATOM 1428 C CA . SER A 1 183 ? 9.017 -16.672 -15.5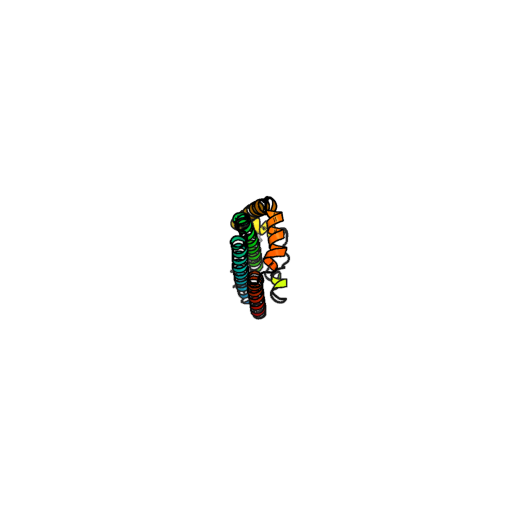99 1.00 79.69 183 SER A CA 1
ATOM 1429 C C . SER A 1 183 ? 9.567 -15.548 -16.478 1.00 79.69 183 SER A C 1
ATOM 1431 O O . SER A 1 183 ? 8.821 -14.954 -17.257 1.00 79.69 183 SER A O 1
ATOM 1433 N N . GLU A 1 184 ? 10.880 -15.316 -16.416 1.00 66.75 184 GLU A N 1
ATOM 1434 C CA . GLU A 1 184 ? 11.606 -14.613 -17.479 1.00 66.75 184 GLU A CA 1
ATOM 1435 C C . GLU A 1 184 ? 11.740 -15.561 -18.673 1.00 66.75 184 GLU A C 1
ATOM 1437 O O . GLU A 1 184 ? 12.308 -16.646 -18.531 1.00 66.75 184 GLU A O 1
ATOM 1442 N N . ASN A 1 185 ? 11.168 -15.185 -19.816 1.00 57.25 185 ASN A N 1
ATOM 1443 C CA . ASN A 1 185 ? 11.387 -15.899 -21.076 1.00 57.25 185 ASN A CA 1
ATOM 1444 C C . ASN A 1 185 ? 12.703 -15.467 -21.720 1.00 57.25 185 ASN A C 1
ATOM 1446 O O . ASN A 1 185 ? 12.998 -14.252 -21.671 1.00 57.25 185 ASN A O 1
#

Organism: NCBI:txid2591009

Secondary structure (DSSP, 8-state):
-----------------------PPPPHHHHHHHHHHHHHHHHHHHHHHHHHHHHHHH-GGGHHHHHHHHHHHHHHHHHHHHHHHHHHHH-GGGS--TTHHHHHTS----HHHHHHHHHH-HHHHHHHHHHHHHHHHHHT-TTHHHHHHHHHTTTTTSHHHHHHHHHHHHHHHHHHHHHTT----

Radius of gyration: 26.12 Å; chains: 1; bounding box: 61×49×96 Å